Protein AF-A0A9W7ECC2-F1 (afdb_monomer_lite)

Sequence (356 aa):
MIKVLRVPETNPLSWQLSLVDTEVTNILAGNFGGRVQRENGRRTHAFLRRGSGERRLGSGEGEGKEGGDEPKRERQELVEDEVCPICQDDMTSTELEAGSLCFCTATCGSNFHTKCLRMYATHAKSEKKKVLCPMCRGEWGEIPEENKQKKSNRYTPNMPTVKCKSCKITCRGIFFRCAQCTDPAFDFCGRCFRAPSNHFHHDMRHVFVQADSQTYPTIWTAAVPPIDRSNTFSLLQSRELSDTDYQLLLSLDGDNVPPLHRHLVQALEKVELSSVESQDRCMICSNLLSIDTALRRLPCAGQCVVHESCGLSMFIEAQSEDNGSATVFWAPTSGSIRAAAPGQETTQQKIVVGVG

pLDDT: mean 70.45, std 19.97, range [25.23, 91.81]

Organism: NCBI:txid1714386

InterPro domains:
  IPR001841 Zinc finger, RING-type [PS50089] (84-137)
  IPR001841 Zinc finger, RING-type [SM00184] (84-136)
  IPR001965 Zinc finger, PHD-type [SM00249] (83-137)
  IPR013083 Zinc finger, RING/FYVE/PHD-type [G3DSA:3.30.40.10] (69-156)
  IPR019787 Zinc finger, PHD-finger [PS50016] (81-139)
  IPR039903 E3 ubiquitin-protein ligase Zswim2 [PTHR21540] (1-299)
  IPR043145 Zinc finger, ZZ-type superfamily [G3DSA:3.30.60.90] (157-211)

Radius of gyration: 34.86 Å; chains: 1; bounding box: 79×64×99 Å

Structure (mmCIF, N/CA/C/O backbone):
data_AF-A0A9W7ECC2-F1
#
_entry.id   AF-A0A9W7ECC2-F1
#
loop_
_atom_site.group_PDB
_atom_site.id
_atom_site.type_symbol
_atom_site.label_atom_id
_atom_site.label_alt_id
_atom_site.label_comp_id
_atom_site.label_asym_id
_atom_site.label_entity_id
_atom_site.label_seq_id
_atom_site.pdbx_PDB_ins_code
_atom_site.Cartn_x
_atom_site.Cartn_y
_atom_site.Cartn_z
_atom_site.occupancy
_atom_site.B_iso_or_equiv
_atom_site.auth_seq_id
_atom_site.auth_comp_id
_atom_site.auth_asym_id
_atom_site.auth_atom_id
_atom_site.pdbx_PDB_model_num
ATOM 1 N N . MET A 1 1 ? 6.221 -13.317 -31.071 1.00 71.69 1 MET A N 1
ATOM 2 C CA . MET A 1 1 ? 5.634 -13.247 -32.429 1.00 71.69 1 MET A CA 1
ATOM 3 C C . MET A 1 1 ? 5.189 -11.846 -32.827 1.00 71.69 1 MET A C 1
ATOM 5 O O . MET A 1 1 ? 5.437 -11.462 -33.960 1.00 71.69 1 MET A O 1
ATOM 9 N N . ILE A 1 2 ? 4.609 -11.068 -31.911 1.00 75.38 2 ILE A N 1
ATOM 10 C CA . ILE A 1 2 ? 4.027 -9.752 -32.216 1.00 75.38 2 ILE A CA 1
ATOM 11 C C . ILE A 1 2 ? 5.062 -8.722 -32.696 1.00 75.38 2 ILE A C 1
ATOM 13 O O . ILE A 1 2 ? 4.893 -8.152 -33.762 1.00 75.38 2 ILE A O 1
ATOM 17 N N . LYS A 1 3 ? 6.181 -8.531 -31.984 1.00 71.75 3 LYS A N 1
ATOM 18 C CA . LYS A 1 3 ? 7.195 -7.528 -32.377 1.00 71.75 3 LYS A CA 1
ATOM 19 C C . LYS A 1 3 ? 8.015 -7.927 -33.612 1.00 71.75 3 LYS A C 1
ATOM 21 O O . LYS A 1 3 ? 8.077 -7.190 -34.587 1.00 71.75 3 LYS A O 1
ATOM 26 N N . VAL A 1 4 ? 8.601 -9.127 -33.578 1.00 73.06 4 VAL A N 1
ATOM 27 C CA . VAL A 1 4 ? 9.561 -9.597 -34.597 1.00 73.06 4 VAL A CA 1
ATOM 28 C C . VAL A 1 4 ? 8.884 -10.008 -35.903 1.00 73.06 4 VAL A C 1
ATOM 30 O O . VAL A 1 4 ? 9.331 -9.633 -36.980 1.00 73.06 4 VAL A O 1
ATOM 33 N N . LEU A 1 5 ? 7.806 -10.794 -35.815 1.00 77.56 5 LEU A N 1
ATOM 34 C CA . LEU A 1 5 ? 7.106 -11.345 -36.983 1.00 77.56 5 LEU A CA 1
ATOM 35 C C . LEU A 1 5 ? 5.879 -10.505 -37.363 1.00 77.56 5 LEU A C 1
ATOM 37 O O . LEU A 1 5 ? 5.172 -10.856 -38.303 1.00 77.56 5 LEU A O 1
ATOM 41 N N . ARG A 1 6 ? 5.620 -9.408 -36.633 1.00 72.62 6 ARG A N 1
ATOM 42 C CA . ARG A 1 6 ? 4.514 -8.463 -36.867 1.00 72.62 6 ARG A CA 1
ATOM 43 C C . ARG A 1 6 ? 3.140 -9.128 -36.965 1.00 72.62 6 ARG A C 1
ATOM 45 O O . ARG A 1 6 ? 2.251 -8.627 -37.650 1.00 72.62 6 ARG A O 1
ATOM 52 N N . VAL A 1 7 ? 2.970 -10.253 -36.265 1.00 81.38 7 VAL A N 1
ATOM 53 C CA . VAL A 1 7 ? 1.687 -10.951 -36.154 1.00 81.38 7 VAL A CA 1
ATOM 54 C C . VAL A 1 7 ? 0.783 -10.136 -35.220 1.00 81.38 7 VAL A C 1
ATOM 56 O O . VAL A 1 7 ? 1.199 -9.882 -34.088 1.00 81.38 7 VAL A O 1
ATOM 59 N N . PRO A 1 8 ? -0.418 -9.718 -35.661 1.00 78.62 8 PRO A N 1
ATOM 60 C CA . PRO A 1 8 ? -1.347 -8.945 -34.857 1.00 78.62 8 PRO A CA 1
ATOM 61 C C . PRO A 1 8 ? -1.635 -9.643 -33.541 1.00 78.62 8 PRO A C 1
ATOM 63 O O . PRO A 1 8 ? -1.770 -10.867 -33.505 1.00 78.62 8 PRO A O 1
ATOM 66 N N . GLU A 1 9 ? -1.803 -8.854 -32.484 1.00 80.56 9 GLU A N 1
ATOM 67 C CA . GLU A 1 9 ? -2.245 -9.388 -31.198 1.00 80.56 9 GLU A CA 1
ATOM 68 C C . GLU A 1 9 ? -3.588 -10.092 -31.338 1.00 80.56 9 GLU A C 1
ATOM 70 O O . GLU A 1 9 ? -3.814 -11.054 -30.646 1.00 80.56 9 GLU A O 1
ATOM 75 N N . THR A 1 10 ? -4.449 -9.707 -32.281 1.00 82.06 10 THR A N 1
ATOM 76 C CA . THR A 1 10 ? -5.743 -10.366 -32.518 1.00 82.06 10 THR A CA 1
ATOM 77 C C . THR A 1 10 ? -5.648 -11.740 -33.188 1.00 82.06 10 THR A C 1
ATOM 79 O O . THR A 1 10 ? -6.659 -12.436 -33.280 1.00 82.06 10 THR A O 1
ATOM 82 N N . ASN A 1 11 ? -4.477 -12.144 -33.689 1.00 82.62 11 ASN A N 1
ATOM 83 C CA . ASN A 1 11 ? -4.316 -13.414 -34.389 1.00 82.62 11 ASN A CA 1
ATOM 84 C C . ASN A 1 11 ? -4.054 -14.557 -33.383 1.00 82.62 11 ASN A C 1
ATOM 86 O O . ASN A 1 11 ? -3.085 -14.458 -32.623 1.00 82.62 11 ASN A O 1
ATOM 90 N N . PRO A 1 12 ? -4.828 -15.665 -33.418 1.00 84.81 12 PRO A N 1
ATOM 91 C CA . PRO A 1 12 ? -4.628 -16.832 -32.555 1.00 84.81 12 PRO A CA 1
ATOM 92 C C . PRO A 1 12 ? -3.216 -17.414 -32.559 1.00 84.81 12 PRO A C 1
ATOM 94 O O . PRO A 1 12 ? -2.745 -17.907 -31.535 1.00 84.81 12 PRO A O 1
ATOM 97 N N . LEU A 1 13 ? -2.505 -17.278 -33.681 1.00 84.44 13 LEU A N 1
ATOM 98 C CA . LEU A 1 13 ? -1.120 -17.719 -33.812 1.00 84.44 13 LEU A CA 1
ATOM 99 C C . LEU A 1 13 ? -0.174 -16.987 -32.845 1.00 84.44 13 LEU A C 1
ATOM 101 O O . LEU A 1 13 ? 0.916 -17.476 -32.582 1.00 84.44 13 LEU A O 1
ATOM 105 N N . SER A 1 14 ? -0.556 -15.820 -32.312 1.00 85.06 14 SER A N 1
ATOM 106 C CA . SER A 1 14 ? 0.284 -15.028 -31.407 1.00 85.06 14 SER A CA 1
ATOM 107 C C . SER A 1 14 ? 0.382 -15.593 -29.981 1.00 85.06 14 SER A C 1
ATOM 109 O O . SER A 1 14 ? 1.396 -15.351 -29.320 1.00 85.06 14 SER A O 1
ATOM 111 N N . TRP A 1 15 ? -0.620 -16.361 -29.532 1.00 87.56 15 TRP A N 1
ATOM 112 C CA . TRP A 1 15 ? -0.699 -16.964 -28.190 1.00 87.56 15 TRP A CA 1
ATOM 113 C C . TRP A 1 15 ? -0.808 -18.496 -28.205 1.00 87.56 15 TRP A C 1
ATOM 115 O O . TRP A 1 15 ? -0.958 -19.123 -27.157 1.00 87.56 15 TRP A O 1
ATOM 125 N N . GLN A 1 16 ? -0.741 -19.117 -29.381 1.00 86.94 16 GLN A N 1
ATOM 126 C CA . GLN A 1 16 ? -0.734 -20.569 -29.522 1.00 86.94 16 GLN A CA 1
ATOM 127 C C . GLN A 1 16 ? 0.579 -21.165 -28.984 1.00 86.94 16 GLN A C 1
ATOM 129 O O . GLN A 1 16 ? 1.667 -20.665 -29.259 1.00 86.94 16 GLN A O 1
ATOM 134 N N . LEU A 1 17 ? 0.478 -22.255 -28.215 1.00 85.19 17 LEU A N 1
ATOM 135 C CA . LEU A 1 17 ? 1.621 -22.900 -27.548 1.00 85.19 17 LEU A CA 1
ATOM 136 C C . LEU A 1 17 ? 2.529 -23.689 -28.508 1.00 85.19 17 LEU A C 1
ATOM 138 O O . LEU A 1 17 ? 3.717 -23.849 -28.235 1.00 85.19 17 LEU A O 1
ATOM 142 N N . SER A 1 18 ? 1.985 -24.183 -29.622 1.00 88.94 18 SER A N 1
ATOM 143 C CA . SER A 1 18 ? 2.712 -24.974 -30.621 1.00 88.94 18 SER A CA 1
ATOM 144 C C . SER A 1 18 ? 2.222 -24.646 -32.025 1.00 88.94 18 SER A C 1
ATOM 146 O O . SER A 1 18 ? 1.020 -24.719 -32.268 1.00 88.94 18 SER A O 1
ATOM 148 N N . LEU A 1 19 ? 3.135 -24.337 -32.943 1.00 87.50 19 LEU A N 1
ATOM 149 C CA . LEU A 1 19 ? 2.816 -24.043 -34.341 1.00 87.50 19 LEU A CA 1
ATOM 150 C C . LEU A 1 19 ? 3.049 -25.278 -35.213 1.00 87.50 19 LEU A C 1
ATOM 152 O O . LEU A 1 19 ? 4.056 -25.966 -35.052 1.00 87.50 19 LEU A O 1
ATOM 156 N N . VAL A 1 20 ? 2.144 -25.528 -36.154 1.00 91.81 20 VAL A N 1
ATOM 157 C CA . VAL A 1 20 ? 2.336 -26.531 -37.211 1.00 91.81 20 VAL A CA 1
ATOM 158 C C . VAL A 1 20 ? 3.246 -25.950 -38.300 1.00 91.81 20 VAL A C 1
ATOM 160 O O . VAL A 1 20 ? 3.237 -24.743 -38.539 1.00 91.81 20 VAL A O 1
ATOM 163 N N . ASP A 1 21 ? 4.012 -26.778 -39.013 1.00 88.06 21 ASP A N 1
ATOM 164 C CA . ASP A 1 21 ? 4.954 -26.326 -40.055 1.00 88.06 21 ASP A CA 1
ATOM 165 C C . ASP A 1 21 ? 4.304 -25.438 -41.135 1.00 88.06 21 ASP A C 1
ATOM 167 O O . ASP A 1 21 ? 4.911 -24.489 -41.641 1.00 88.06 21 ASP A O 1
ATOM 171 N N . THR A 1 22 ? 3.033 -25.684 -41.458 1.00 87.19 22 THR A N 1
ATOM 172 C CA . THR A 1 22 ? 2.237 -24.840 -42.364 1.00 87.19 22 THR A CA 1
ATOM 173 C C . THR A 1 22 ? 1.964 -23.450 -41.787 1.00 87.19 22 THR A C 1
ATOM 175 O O . THR A 1 22 ? 1.939 -22.458 -42.508 1.00 87.19 22 THR A O 1
ATOM 178 N N . GLU A 1 23 ? 1.775 -23.343 -40.475 1.00 87.06 23 GLU A N 1
ATOM 179 C CA . GLU A 1 23 ? 1.578 -22.063 -39.791 1.00 87.06 23 GLU A CA 1
ATOM 180 C C . GLU A 1 23 ? 2.898 -21.301 -39.703 1.00 87.06 23 GLU A C 1
ATOM 182 O O . GLU A 1 23 ? 2.940 -20.113 -40.013 1.00 87.06 23 GLU A O 1
ATOM 187 N N . VAL A 1 24 ? 3.995 -21.994 -39.377 1.00 85.25 24 VAL A N 1
ATOM 188 C CA . VAL A 1 24 ? 5.346 -21.415 -39.352 1.00 85.25 24 VAL A CA 1
ATOM 189 C C . VAL A 1 24 ? 5.712 -20.836 -40.717 1.00 85.25 24 VAL A C 1
ATOM 191 O O . VAL A 1 24 ? 6.143 -19.686 -40.807 1.00 85.25 24 VAL A O 1
ATOM 194 N N . THR A 1 25 ? 5.499 -21.598 -41.791 1.00 84.88 25 THR A N 1
ATOM 195 C CA . THR A 1 25 ? 5.766 -21.137 -43.162 1.00 84.88 25 THR A CA 1
ATOM 196 C C . THR A 1 25 ? 4.905 -19.930 -43.536 1.00 84.88 25 THR A C 1
ATOM 198 O O . THR A 1 25 ? 5.435 -18.963 -44.084 1.00 84.88 25 THR A O 1
ATOM 201 N N . ASN A 1 26 ? 3.623 -19.912 -43.161 1.00 80.69 26 ASN A N 1
ATOM 202 C CA . ASN A 1 26 ? 2.736 -18.765 -43.387 1.00 80.69 26 ASN A CA 1
ATOM 203 C C . ASN A 1 26 ? 3.147 -17.513 -42.594 1.00 80.69 26 ASN A C 1
ATOM 205 O O . ASN A 1 26 ? 3.043 -16.394 -43.102 1.00 80.69 26 ASN A O 1
ATOM 209 N N . ILE A 1 27 ? 3.635 -17.680 -41.363 1.00 83.38 27 ILE A N 1
ATOM 210 C CA . ILE A 1 27 ? 4.138 -16.572 -40.542 1.00 83.38 27 ILE A CA 1
ATOM 211 C C . ILE A 1 27 ? 5.417 -15.993 -41.152 1.00 83.38 27 ILE A C 1
ATOM 213 O O . ILE A 1 27 ? 5.530 -14.777 -41.304 1.00 83.38 27 ILE A O 1
ATOM 217 N N . LEU A 1 28 ? 6.362 -16.847 -41.550 1.00 81.81 28 LEU A N 1
ATOM 218 C CA . LEU A 1 28 ? 7.619 -16.421 -42.174 1.00 81.81 28 LEU A CA 1
ATOM 219 C C . LEU A 1 28 ? 7.418 -15.818 -43.571 1.00 81.81 28 LEU A C 1
ATOM 221 O O . LEU A 1 28 ? 8.205 -14.969 -43.987 1.00 81.81 28 LEU A O 1
ATOM 225 N N . ALA A 1 29 ? 6.353 -16.205 -44.278 1.00 79.25 29 ALA A N 1
ATOM 226 C CA . ALA A 1 29 ? 5.956 -15.587 -45.542 1.00 79.25 29 ALA A CA 1
ATOM 227 C C . ALA A 1 29 ? 5.489 -14.125 -45.380 1.00 79.25 29 ALA A C 1
ATOM 229 O O . ALA A 1 29 ? 5.408 -13.399 -46.371 1.00 79.25 29 ALA A O 1
ATOM 230 N N . GLY A 1 30 ? 5.232 -13.672 -44.145 1.00 66.94 30 GLY A N 1
ATOM 231 C CA . GLY A 1 30 ? 4.810 -12.303 -43.842 1.00 66.94 30 GLY A CA 1
ATOM 232 C C . GLY A 1 30 ? 3.324 -12.045 -44.094 1.00 66.94 30 GLY A C 1
ATOM 233 O O . GLY A 1 30 ? 2.893 -10.894 -44.065 1.00 66.94 30 GLY A O 1
ATOM 234 N N . ASN A 1 31 ? 2.525 -13.097 -44.304 1.00 67.06 31 ASN A N 1
ATOM 235 C CA . ASN A 1 31 ? 1.111 -12.996 -44.684 1.00 67.06 31 ASN A CA 1
ATOM 236 C C . ASN A 1 31 ? 0.215 -12.369 -43.607 1.00 67.06 31 ASN A C 1
ATOM 238 O O . ASN A 1 31 ? -0.905 -11.964 -43.902 1.00 67.06 31 ASN A O 1
ATOM 242 N N . PHE A 1 32 ? 0.690 -12.301 -42.365 1.00 65.56 32 PHE A N 1
ATOM 243 C CA . PHE A 1 32 ? -0.075 -11.777 -41.238 1.00 65.56 32 PHE A CA 1
ATOM 244 C C . PHE A 1 32 ? 0.330 -10.362 -40.836 1.00 65.56 32 PHE A C 1
ATOM 246 O O . PHE A 1 32 ? -0.262 -9.843 -39.901 1.00 65.56 32 PHE A O 1
ATOM 253 N N . GLY A 1 33 ? 1.303 -9.735 -41.508 1.00 58.16 33 GLY A N 1
ATOM 254 C CA . GLY A 1 33 ? 1.736 -8.377 -41.186 1.00 58.16 33 GLY A CA 1
ATOM 255 C C . GLY A 1 33 ? 0.555 -7.407 -41.199 1.00 58.16 33 GLY A C 1
ATOM 256 O O . GLY A 1 33 ? -0.040 -7.155 -42.245 1.00 58.16 33 GLY A O 1
ATOM 257 N N . GLY A 1 34 ? 0.201 -6.874 -40.029 1.00 51.50 34 GLY A N 1
ATOM 258 C CA . GLY A 1 34 ? -0.894 -5.924 -39.862 1.00 51.50 34 GLY A CA 1
ATOM 259 C C . GLY A 1 34 ? -0.580 -4.564 -40.482 1.00 51.50 34 GLY A C 1
ATOM 260 O O . GLY A 1 34 ? -0.303 -3.608 -39.770 1.00 51.50 34 GLY A O 1
ATOM 261 N N . ARG A 1 35 ? -0.621 -4.467 -41.811 1.00 51.94 35 ARG A N 1
ATOM 262 C CA . ARG A 1 35 ? -0.820 -3.217 -42.549 1.00 51.94 35 ARG A CA 1
ATOM 263 C C . ARG A 1 35 ? -1.246 -3.577 -43.967 1.00 51.94 35 ARG A C 1
ATOM 265 O O . ARG A 1 35 ? -0.436 -4.054 -44.745 1.00 51.94 35 ARG A O 1
ATOM 272 N N . VAL A 1 36 ? -2.544 -3.398 -44.222 1.00 40.56 36 VAL A N 1
ATOM 273 C CA . VAL A 1 36 ? -3.180 -3.050 -45.502 1.00 40.56 36 VAL A CA 1
ATOM 274 C C . VAL A 1 36 ? -2.436 -3.535 -46.750 1.00 40.56 36 VAL A C 1
ATOM 276 O O . VAL A 1 36 ? -1.367 -3.022 -47.068 1.00 40.56 36 VAL A O 1
ATOM 279 N N . GLN A 1 37 ? -3.073 -4.432 -47.513 1.00 43.03 37 GLN A N 1
ATOM 280 C CA . GLN A 1 37 ? -2.835 -4.585 -48.951 1.00 43.03 37 GLN A CA 1
ATOM 281 C C . GLN A 1 37 ? -2.556 -3.214 -49.589 1.00 43.03 37 GLN A C 1
ATOM 283 O O . GLN A 1 37 ? -3.474 -2.444 -49.859 1.00 43.03 37 GLN A O 1
ATOM 288 N N . ARG A 1 38 ? -1.286 -2.892 -49.821 1.00 38.97 38 ARG A N 1
ATOM 289 C CA . ARG A 1 38 ? -0.900 -1.875 -50.787 1.00 38.97 38 ARG A CA 1
ATOM 290 C C . ARG A 1 38 ? -0.295 -2.621 -51.954 1.00 38.97 38 ARG A C 1
ATOM 292 O O . ARG A 1 38 ? 0.754 -3.252 -51.844 1.00 38.97 38 ARG A O 1
ATOM 299 N N . GLU A 1 39 ? -1.059 -2.602 -53.036 1.00 38.78 39 GLU A N 1
ATOM 300 C CA . GLU A 1 39 ? -0.623 -2.951 -54.375 1.00 38.78 39 GLU A CA 1
ATOM 301 C C . GLU A 1 39 ? 0.762 -2.352 -54.653 1.00 38.78 39 GLU A C 1
ATOM 303 O O . GLU A 1 39 ? 1.064 -1.221 -54.272 1.00 38.78 39 GLU A O 1
ATOM 308 N N . ASN A 1 40 ? 1.577 -3.136 -55.354 1.00 37.94 40 ASN A N 1
ATOM 309 C CA . ASN A 1 40 ? 2.939 -2.855 -55.800 1.00 37.94 40 ASN A CA 1
ATOM 310 C C . ASN A 1 40 ? 4.072 -2.956 -54.769 1.00 37.94 40 ASN A C 1
ATOM 312 O O . ASN A 1 40 ? 4.516 -1.990 -54.155 1.00 37.94 40 ASN A O 1
ATOM 316 N N . GLY A 1 41 ? 4.712 -4.126 -54.814 1.00 37.22 41 GLY A N 1
ATOM 317 C CA . GLY A 1 41 ? 6.167 -4.199 -54.757 1.00 37.22 41 GLY A CA 1
ATOM 318 C C . GLY A 1 41 ? 6.716 -4.580 -53.393 1.00 37.22 41 GLY A C 1
ATOM 319 O O . GLY A 1 41 ? 6.869 -3.760 -52.497 1.00 37.22 41 GLY A O 1
ATOM 320 N N . ARG A 1 42 ? 7.117 -5.846 -53.301 1.00 40.62 42 ARG A N 1
ATOM 321 C CA . ARG A 1 42 ? 7.932 -6.449 -52.246 1.00 40.62 42 ARG A CA 1
ATOM 322 C C . ARG A 1 42 ? 9.188 -5.594 -51.990 1.00 40.62 42 ARG A C 1
ATOM 324 O O . ARG A 1 42 ? 10.216 -5.775 -52.638 1.00 40.62 42 ARG A O 1
ATOM 331 N N . ARG A 1 43 ? 9.117 -4.632 -51.068 1.00 40.62 43 ARG A N 1
ATOM 332 C CA . ARG A 1 43 ? 10.277 -3.843 -50.636 1.00 40.62 43 ARG A CA 1
ATOM 333 C C . ARG A 1 43 ? 11.007 -4.607 -49.540 1.00 40.62 43 ARG A C 1
ATOM 335 O O . ARG A 1 43 ? 10.714 -4.484 -48.360 1.00 40.62 43 ARG A O 1
ATOM 342 N N . THR A 1 44 ? 11.971 -5.422 -49.956 1.00 40.97 44 THR A N 1
ATOM 343 C CA . THR A 1 44 ? 13.022 -5.939 -49.073 1.00 40.97 44 THR A CA 1
ATOM 344 C C . THR A 1 44 ? 13.705 -4.768 -48.362 1.00 40.97 44 THR A C 1
ATOM 346 O O . THR A 1 44 ? 14.072 -3.798 -49.031 1.00 40.97 44 THR A O 1
ATOM 349 N N . HIS A 1 45 ? 13.896 -4.864 -47.042 1.00 49.31 45 HIS A N 1
ATOM 350 C CA . HIS A 1 45 ? 14.626 -3.879 -46.236 1.00 49.31 45 HIS A CA 1
ATOM 351 C C . HIS A 1 45 ? 15.906 -3.410 -46.947 1.00 49.31 45 HIS A C 1
ATOM 353 O O . HIS A 1 45 ? 16.656 -4.233 -47.475 1.00 49.31 45 HIS A O 1
ATOM 359 N N . ALA A 1 46 ? 16.178 -2.101 -46.946 1.00 45.25 46 ALA A N 1
ATOM 360 C CA . ALA A 1 46 ? 17.314 -1.492 -47.652 1.00 45.25 46 ALA A CA 1
ATOM 361 C C . ALA A 1 46 ? 18.678 -2.130 -47.302 1.00 45.25 46 ALA A C 1
ATOM 363 O O . ALA A 1 46 ? 19.582 -2.165 -48.134 1.00 45.25 46 ALA A O 1
ATOM 364 N N . PHE A 1 47 ? 18.798 -2.719 -46.110 1.00 48.69 47 PHE A N 1
ATOM 365 C CA . PHE A 1 47 ? 19.961 -3.490 -45.659 1.00 48.69 47 PHE A CA 1
ATOM 366 C C . PHE A 1 47 ? 20.276 -4.724 -46.538 1.00 48.69 47 PHE A C 1
ATOM 368 O O . PHE A 1 47 ? 21.447 -5.057 -46.718 1.00 48.69 47 PHE A O 1
ATOM 375 N N . LEU A 1 48 ? 19.272 -5.359 -47.154 1.00 44.44 48 LEU A N 1
ATOM 376 C CA . LEU A 1 48 ? 19.441 -6.543 -48.012 1.00 44.44 48 LEU A CA 1
ATOM 377 C C . LEU A 1 48 ? 19.888 -6.203 -49.447 1.00 44.44 48 LEU A C 1
ATOM 379 O O . LEU A 1 48 ? 20.261 -7.101 -50.197 1.00 44.44 48 LEU A O 1
ATOM 383 N N . ARG A 1 49 ? 19.899 -4.922 -49.848 1.00 48.97 49 ARG A N 1
ATOM 384 C CA . ARG A 1 49 ? 20.312 -4.503 -51.205 1.00 48.97 49 ARG A CA 1
ATOM 385 C C . ARG A 1 49 ? 21.826 -4.507 -51.433 1.00 48.97 49 ARG A C 1
ATOM 387 O O . ARG A 1 49 ? 22.268 -4.386 -52.570 1.00 48.97 49 ARG A O 1
ATOM 394 N N . ARG A 1 50 ? 22.646 -4.657 -50.390 1.00 48.06 50 ARG A N 1
ATOM 395 C CA . ARG A 1 50 ? 24.105 -4.455 -50.487 1.00 48.06 50 ARG A CA 1
ATOM 396 C C . ARG A 1 50 ? 24.891 -5.636 -51.083 1.00 48.06 50 ARG A C 1
ATOM 398 O O . ARG A 1 50 ? 26.117 -5.594 -51.087 1.00 48.06 50 ARG A O 1
ATOM 405 N N . GLY A 1 51 ? 24.208 -6.674 -51.576 1.00 41.88 51 GLY A N 1
ATOM 406 C CA . GLY A 1 51 ? 24.824 -7.876 -52.154 1.00 41.88 51 GLY A CA 1
ATOM 407 C C . GLY A 1 51 ? 24.820 -7.970 -53.686 1.00 41.88 51 GLY A C 1
ATOM 408 O O . GLY A 1 51 ? 25.513 -8.827 -54.224 1.00 41.88 51 GLY A O 1
ATOM 409 N N . SER A 1 52 ? 24.085 -7.116 -54.408 1.00 39.91 52 SER A N 1
ATOM 410 C CA . SER A 1 52 ? 23.943 -7.217 -55.869 1.00 39.91 52 SER A CA 1
ATOM 411 C C . SER A 1 52 ? 24.364 -5.927 -56.583 1.00 39.91 52 SER A C 1
ATOM 413 O O . SER A 1 52 ? 23.567 -5.005 -56.705 1.00 39.91 52 SER A O 1
ATOM 415 N N . GLY A 1 53 ? 25.615 -5.904 -57.060 1.00 33.12 53 GLY A N 1
ATOM 416 C CA . GLY A 1 53 ? 26.073 -5.140 -58.233 1.00 33.12 53 GLY A CA 1
ATOM 417 C C . GLY A 1 53 ? 26.149 -3.610 -58.138 1.00 33.12 53 GLY A C 1
ATOM 418 O O . GLY A 1 53 ? 25.165 -2.937 -58.383 1.00 33.12 53 GLY A O 1
ATOM 419 N N . GLU A 1 54 ? 27.342 -3.069 -57.865 1.00 30.75 54 GLU A N 1
ATOM 420 C CA . GLU A 1 54 ? 28.148 -2.272 -58.820 1.00 30.75 54 GLU A CA 1
ATOM 421 C C . GLU A 1 54 ? 29.402 -1.732 -58.117 1.00 30.75 54 GLU A C 1
ATOM 423 O O . GLU A 1 54 ? 29.359 -0.855 -57.253 1.00 30.75 54 GLU A O 1
ATOM 428 N N . ARG A 1 55 ? 30.560 -2.291 -58.488 1.00 38.03 55 ARG A N 1
ATOM 429 C CA . ARG A 1 55 ? 31.873 -1.746 -58.139 1.00 38.03 55 ARG A CA 1
ATOM 430 C C . ARG A 1 55 ? 32.069 -0.457 -58.937 1.00 38.03 55 ARG A C 1
ATOM 432 O O . ARG A 1 55 ? 32.420 -0.522 -60.110 1.00 38.03 55 ARG A O 1
ATOM 439 N N . ARG A 1 56 ? 31.894 0.709 -58.309 1.00 33.12 56 ARG A N 1
ATOM 440 C CA . ARG A 1 56 ? 32.501 1.943 -58.825 1.00 33.12 56 ARG A CA 1
ATOM 441 C C . ARG A 1 56 ? 33.995 1.906 -58.519 1.00 33.12 56 ARG A C 1
ATOM 443 O O . ARG A 1 56 ? 34.417 2.134 -57.390 1.00 33.12 56 ARG A O 1
ATOM 450 N N . LEU A 1 57 ? 34.766 1.553 -59.543 1.00 37.25 57 LEU A N 1
ATOM 451 C CA . LEU A 1 57 ? 36.193 1.826 -59.647 1.00 37.25 57 LEU A CA 1
ATOM 452 C C . LEU A 1 57 ? 36.394 3.346 -59.666 1.00 37.25 57 LEU A C 1
ATOM 454 O O . LEU A 1 57 ? 35.870 4.031 -60.540 1.00 37.25 57 LEU A O 1
ATOM 458 N N . GLY A 1 58 ? 37.146 3.849 -58.695 1.00 28.98 58 GLY A N 1
ATOM 459 C CA . GLY A 1 58 ? 37.676 5.205 -58.660 1.00 28.98 58 GLY A CA 1
ATOM 460 C C . GLY A 1 58 ? 39.086 5.133 -58.097 1.00 28.98 58 GLY A C 1
ATOM 461 O O . GLY A 1 58 ? 39.271 5.047 -56.889 1.00 28.98 58 GLY A O 1
ATOM 462 N N . SER A 1 59 ? 40.055 5.060 -59.002 1.00 33.66 59 SER A N 1
ATOM 463 C CA . SER A 1 59 ? 41.493 5.114 -58.760 1.00 33.66 59 SER A CA 1
ATOM 464 C C . SER A 1 59 ? 41.927 6.494 -58.264 1.00 33.66 59 SER A C 1
ATOM 466 O O . SER A 1 59 ? 41.529 7.503 -58.843 1.00 33.66 59 SER A O 1
ATOM 468 N N . GLY A 1 60 ? 42.804 6.516 -57.263 1.00 29.12 60 GLY A N 1
ATOM 469 C CA . GLY A 1 60 ? 43.544 7.694 -56.820 1.00 29.12 60 GLY A CA 1
ATOM 470 C C . GLY A 1 60 ? 44.552 7.297 -55.745 1.00 29.12 60 GLY A C 1
ATOM 471 O O . GLY A 1 60 ? 44.193 7.178 -54.578 1.00 29.12 60 GLY A O 1
ATOM 472 N N . GLU A 1 61 ? 45.785 7.017 -56.163 1.00 28.39 61 GLU A N 1
ATOM 473 C CA . GLU A 1 61 ? 46.955 6.867 -55.293 1.00 28.39 61 GLU A CA 1
ATOM 474 C C . GLU A 1 61 ? 47.395 8.238 -54.749 1.00 28.39 61 GLU A C 1
ATOM 476 O O . GLU A 1 61 ? 47.271 9.237 -55.457 1.00 28.39 61 GLU A O 1
ATOM 481 N N . GLY A 1 62 ? 47.974 8.273 -53.541 1.00 27.09 62 GLY A N 1
ATOM 482 C CA . GLY A 1 62 ? 48.860 9.369 -53.128 1.00 27.09 62 GLY A CA 1
ATOM 483 C C . GLY A 1 62 ? 48.707 9.902 -51.700 1.00 27.09 62 GLY A C 1
ATOM 484 O O . GLY A 1 62 ? 47.911 10.796 -51.456 1.00 27.09 62 GLY A O 1
ATOM 485 N N . GLU A 1 63 ? 49.602 9.415 -50.835 1.00 27.06 63 GLU A N 1
ATOM 486 C CA . GLU A 1 63 ? 50.296 10.132 -49.748 1.00 27.06 63 GLU A CA 1
ATOM 487 C C . GLU A 1 63 ? 49.590 10.439 -48.414 1.00 27.06 63 GLU A C 1
ATOM 489 O O . GLU A 1 63 ? 48.494 10.983 -48.313 1.00 27.06 63 GLU A O 1
ATOM 494 N N . GLY A 1 64 ? 50.303 10.076 -47.343 1.00 33.12 64 GLY A N 1
ATOM 495 C CA . GLY A 1 64 ? 49.887 10.247 -45.963 1.00 33.12 64 GLY A CA 1
ATOM 496 C C . GLY A 1 64 ? 50.061 11.669 -45.439 1.00 33.12 64 GLY A C 1
ATOM 497 O O . GLY A 1 64 ? 51.029 12.359 -45.750 1.00 33.12 64 GLY A O 1
ATOM 498 N N . LYS A 1 65 ? 49.145 12.043 -44.544 1.00 27.98 65 LYS A N 1
ATOM 499 C CA . LYS A 1 65 ? 49.352 13.028 -43.483 1.00 27.98 65 LYS A CA 1
ATOM 500 C C . LYS A 1 65 ? 48.569 12.595 -42.248 1.00 27.98 65 LYS A C 1
ATOM 502 O O . LYS A 1 65 ? 47.358 12.398 -42.302 1.00 27.98 65 LYS A O 1
ATOM 507 N N . GLU A 1 66 ? 49.295 12.433 -41.150 1.00 27.39 66 GLU A N 1
ATOM 508 C CA . GLU A 1 66 ? 48.756 12.360 -39.797 1.00 27.39 66 GLU A CA 1
ATOM 509 C C . GLU A 1 66 ? 48.142 13.713 -39.403 1.00 27.39 66 GLU A C 1
ATOM 511 O O . GLU A 1 66 ? 48.689 14.765 -39.739 1.00 27.39 66 GLU A O 1
ATOM 516 N N . GLY A 1 67 ? 47.042 13.670 -38.645 1.00 28.06 67 GLY A N 1
ATOM 517 C CA . GLY A 1 67 ? 46.533 14.817 -37.887 1.00 28.06 67 GLY A CA 1
ATOM 518 C C . GLY A 1 67 ? 45.111 15.267 -38.231 1.00 28.06 67 GLY A C 1
ATOM 519 O O . GLY A 1 67 ? 44.936 16.228 -38.966 1.00 28.06 67 GLY A O 1
ATOM 520 N N . GLY A 1 68 ? 44.127 14.613 -37.603 1.00 35.38 68 GLY A N 1
ATOM 521 C CA . GLY A 1 68 ? 42.926 15.246 -37.038 1.00 35.38 68 GLY A CA 1
ATOM 522 C C . GLY A 1 68 ? 41.880 15.839 -37.987 1.00 35.38 68 GLY A C 1
ATOM 523 O O . GLY A 1 68 ? 41.918 17.029 -38.257 1.00 35.38 68 GLY A O 1
ATOM 524 N N . ASP A 1 69 ? 40.901 15.027 -38.389 1.00 35.75 69 ASP A N 1
ATOM 525 C CA . ASP A 1 69 ? 39.468 15.178 -38.055 1.00 35.75 69 ASP A CA 1
ATOM 526 C C . ASP A 1 69 ? 38.742 13.976 -38.693 1.00 35.75 69 ASP A C 1
ATOM 528 O O . ASP A 1 69 ? 38.849 13.747 -39.901 1.00 35.75 69 ASP A O 1
ATOM 532 N N . GLU A 1 70 ? 38.091 13.122 -37.899 1.00 45.53 70 GLU A N 1
ATOM 533 C CA . GLU A 1 70 ? 37.358 11.975 -38.454 1.00 45.53 70 GLU A CA 1
ATOM 534 C C . GLU A 1 70 ? 36.187 12.491 -39.305 1.00 45.53 70 GLU A C 1
ATOM 536 O O . GLU A 1 70 ? 35.438 13.352 -38.836 1.00 45.53 70 GLU A O 1
ATOM 541 N N . PRO A 1 71 ? 35.955 11.968 -40.527 1.00 46.72 71 PRO A N 1
ATOM 542 C CA . PRO A 1 71 ? 34.804 12.368 -41.322 1.00 46.72 71 PRO A CA 1
ATOM 543 C C . PRO A 1 71 ? 33.525 11.877 -40.633 1.00 46.72 71 PRO A C 1
ATOM 545 O O . PRO A 1 71 ? 33.073 10.750 -40.846 1.00 46.72 71 PRO A O 1
ATOM 548 N N . LYS A 1 72 ? 32.941 12.732 -39.786 1.00 55.59 72 LYS A N 1
ATOM 549 C CA . LYS A 1 72 ? 31.617 12.548 -39.187 1.00 55.59 72 LYS A CA 1
ATOM 550 C C . LYS A 1 72 ? 30.621 12.368 -40.323 1.00 55.59 72 LYS A C 1
ATOM 552 O O . LYS A 1 72 ? 30.309 13.312 -41.044 1.00 55.59 72 LYS A O 1
ATOM 557 N N . ARG A 1 73 ? 30.143 11.139 -40.511 1.00 67.38 73 ARG A N 1
ATOM 558 C CA . ARG A 1 73 ? 29.127 10.865 -41.526 1.00 67.38 73 ARG A CA 1
ATOM 559 C C . ARG A 1 73 ? 27.803 11.500 -41.121 1.00 67.38 73 ARG A C 1
ATOM 561 O O . ARG A 1 73 ? 27.424 11.471 -39.948 1.00 67.38 73 ARG A O 1
ATOM 568 N N . GLU A 1 74 ? 27.106 12.042 -42.112 1.00 74.19 74 GLU A N 1
ATOM 569 C CA . GLU A 1 74 ? 25.773 12.611 -41.948 1.00 74.19 74 GLU A CA 1
ATOM 570 C C . GLU A 1 74 ? 24.756 11.528 -41.554 1.00 74.19 74 GLU A C 1
ATOM 572 O O . GLU A 1 74 ? 24.878 10.353 -41.919 1.00 74.19 74 GLU A O 1
ATOM 577 N N . ARG A 1 75 ? 23.760 11.931 -40.758 1.00 83.62 75 ARG A N 1
ATOM 578 C CA . ARG A 1 75 ? 22.655 11.073 -40.317 1.00 83.62 75 ARG A CA 1
ATOM 579 C C . ARG A 1 75 ? 21.852 10.605 -41.530 1.00 83.62 75 ARG A C 1
ATOM 581 O O . ARG A 1 75 ? 21.476 11.420 -42.366 1.00 83.62 75 ARG A O 1
ATOM 588 N N . GLN A 1 76 ? 21.528 9.314 -41.584 1.00 82.69 76 GLN A N 1
ATOM 589 C CA . GLN A 1 76 ? 20.617 8.798 -42.600 1.00 82.69 76 GLN A CA 1
ATOM 590 C C . GLN A 1 76 ? 19.201 9.346 -42.364 1.00 82.69 76 GLN A C 1
ATOM 592 O O . GLN A 1 76 ? 18.713 9.332 -41.230 1.00 82.69 76 GLN A O 1
ATOM 597 N N . GLU A 1 77 ? 18.550 9.816 -43.431 1.00 76.62 77 GLU A N 1
ATOM 598 C CA . GLU A 1 77 ? 17.161 10.281 -43.387 1.00 76.62 77 GLU A CA 1
ATOM 599 C C . GLU A 1 77 ? 16.242 9.197 -42.810 1.00 76.62 77 GLU A C 1
ATOM 601 O O . GLU A 1 77 ? 16.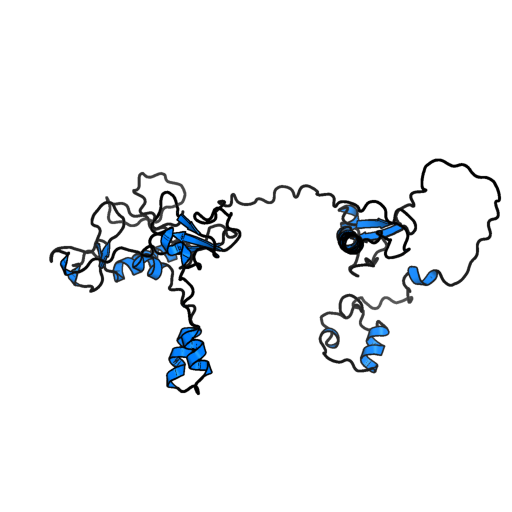315 8.029 -43.206 1.00 76.62 77 GLU A O 1
ATOM 606 N N . LEU A 1 78 ? 15.383 9.596 -41.868 1.00 79.25 78 LEU A N 1
ATOM 607 C CA . LEU A 1 78 ? 14.363 8.719 -41.304 1.00 79.25 78 LEU A CA 1
ATOM 608 C C . LEU A 1 78 ? 13.266 8.505 -42.339 1.00 79.25 78 LEU A C 1
ATOM 610 O O . LEU A 1 78 ? 12.519 9.422 -42.673 1.00 79.25 78 LEU A O 1
ATOM 614 N N . VAL A 1 79 ? 13.187 7.279 -42.842 1.00 75.62 79 VAL A N 1
ATOM 615 C CA . VAL A 1 79 ? 12.110 6.848 -43.732 1.00 75.62 79 VAL A CA 1
ATOM 616 C C . VAL A 1 79 ? 10.917 6.432 -42.873 1.00 75.62 79 VAL A C 1
ATOM 618 O O . VAL A 1 79 ? 11.094 5.786 -41.840 1.00 75.62 79 VAL A O 1
ATOM 621 N N . GLU A 1 80 ? 9.701 6.778 -43.300 1.00 61.31 80 GLU A N 1
ATOM 622 C CA . GLU A 1 80 ? 8.472 6.257 -42.694 1.00 61.31 80 GLU A CA 1
ATOM 623 C C . GLU A 1 80 ? 8.540 4.716 -42.694 1.00 61.31 80 GLU A C 1
ATOM 625 O O . GLU A 1 80 ? 8.748 4.110 -43.745 1.00 61.31 80 GLU A O 1
ATOM 630 N N . ASP A 1 81 ? 8.426 4.098 -41.512 1.00 66.56 81 ASP A N 1
ATOM 631 C CA . ASP A 1 81 ? 8.608 2.658 -41.231 1.00 66.56 81 ASP A CA 1
ATOM 632 C C . ASP A 1 81 ? 10.051 2.177 -40.949 1.00 66.56 81 ASP A C 1
ATOM 634 O O . ASP A 1 81 ? 10.314 0.968 -40.964 1.00 66.56 81 ASP A O 1
ATOM 638 N N . GLU A 1 82 ? 11.007 3.069 -40.658 1.00 77.50 82 GLU A N 1
ATOM 639 C CA . GLU A 1 82 ? 12.310 2.645 -40.125 1.00 77.50 82 GLU A CA 1
ATOM 640 C C . GLU A 1 82 ? 12.155 2.070 -38.704 1.00 77.50 82 GLU A C 1
ATOM 642 O O . GLU A 1 82 ? 11.532 2.659 -37.823 1.00 77.50 82 GLU A O 1
ATOM 647 N N . VAL A 1 83 ? 12.747 0.898 -38.474 1.00 85.44 83 VAL A N 1
ATOM 648 C CA . VAL A 1 83 ? 12.610 0.131 -37.230 1.00 85.44 83 VAL A CA 1
ATOM 649 C C . VAL A 1 83 ? 13.927 0.143 -36.480 1.00 85.44 83 VAL A C 1
ATOM 651 O O . VAL A 1 83 ? 14.978 -0.095 -37.079 1.00 85.44 83 VAL A O 1
ATOM 654 N N . CYS A 1 84 ? 13.892 0.352 -35.164 1.00 88.25 84 CYS A N 1
ATOM 655 C CA . CYS A 1 84 ? 15.107 0.279 -34.367 1.00 88.25 84 CYS A CA 1
ATOM 656 C C . CYS A 1 84 ? 15.659 -1.162 -34.361 1.00 88.25 84 CYS A C 1
ATOM 658 O O . CYS A 1 84 ? 14.977 -2.073 -33.884 1.00 88.25 84 CYS A O 1
ATOM 660 N N . PRO A 1 85 ? 16.920 -1.397 -34.776 1.00 86.06 85 PRO A N 1
ATOM 661 C CA . PRO A 1 85 ? 17.498 -2.745 -34.833 1.00 86.06 85 PRO A CA 1
ATOM 662 C C . PRO A 1 85 ? 17.620 -3.464 -33.479 1.00 86.06 85 PRO A C 1
ATOM 664 O O . PRO A 1 85 ? 17.878 -4.664 -33.448 1.00 86.06 85 PRO A O 1
ATOM 667 N N . ILE A 1 86 ? 17.479 -2.739 -32.363 1.00 87.88 86 ILE A N 1
ATOM 668 C CA . ILE A 1 86 ? 17.649 -3.275 -31.006 1.00 87.88 86 ILE A CA 1
ATOM 669 C C . ILE A 1 86 ? 16.308 -3.735 -30.418 1.00 87.88 86 ILE A C 1
ATOM 671 O O . ILE A 1 86 ? 16.205 -4.873 -29.971 1.00 87.88 86 ILE A O 1
ATOM 675 N N . CYS A 1 87 ? 15.287 -2.870 -30.391 1.00 87.25 87 CYS A N 1
ATOM 676 C CA . CYS A 1 87 ? 13.981 -3.200 -29.798 1.00 87.25 87 CYS A CA 1
ATOM 677 C C . CYS A 1 87 ? 12.932 -3.657 -30.814 1.00 87.25 87 CYS A C 1
ATOM 679 O O . CYS A 1 87 ? 11.908 -4.203 -30.410 1.00 87.25 87 CYS A O 1
ATOM 681 N N . GLN A 1 88 ? 13.200 -3.457 -32.106 1.00 84.69 88 GLN A N 1
ATOM 682 C CA . GLN A 1 88 ? 12.284 -3.734 -33.210 1.00 84.69 88 GLN A CA 1
ATOM 683 C C . GLN A 1 88 ? 10.974 -2.930 -33.177 1.00 84.69 88 GLN A C 1
ATOM 685 O O . GLN A 1 88 ? 10.010 -3.295 -33.848 1.00 84.69 88 GLN A O 1
ATOM 690 N N . ASP A 1 89 ? 10.959 -1.824 -32.431 1.00 85.81 89 ASP A N 1
ATOM 691 C CA . ASP A 1 89 ? 9.865 -0.855 -32.432 1.00 85.81 89 ASP A CA 1
ATOM 692 C C . ASP A 1 89 ? 10.110 0.211 -33.520 1.00 85.81 89 ASP A C 1
ATOM 694 O O . ASP A 1 89 ? 11.261 0.496 -33.882 1.00 85.81 89 ASP A O 1
ATOM 698 N N . ASP A 1 90 ? 9.029 0.779 -34.058 1.00 84.38 90 ASP A N 1
ATOM 699 C CA . ASP A 1 90 ? 9.092 1.807 -35.102 1.00 84.38 90 ASP A CA 1
ATOM 700 C C . ASP A 1 90 ? 9.729 3.099 -34.561 1.00 84.38 90 ASP A C 1
ATOM 702 O O . ASP A 1 90 ? 9.521 3.479 -33.407 1.00 84.38 90 ASP A O 1
ATOM 706 N N . MET A 1 91 ? 10.517 3.772 -35.398 1.00 83.56 91 MET A N 1
ATOM 707 C CA . MET A 1 91 ? 11.100 5.079 -35.103 1.00 83.56 91 MET A CA 1
ATOM 708 C C . MET A 1 91 ? 10.281 6.157 -35.806 1.00 83.56 91 MET A C 1
ATOM 710 O O . MET A 1 91 ? 10.121 6.138 -37.026 1.00 83.56 91 MET A O 1
ATOM 714 N N . THR A 1 92 ? 9.748 7.102 -35.037 1.00 83.25 92 THR A N 1
ATOM 715 C CA . THR A 1 92 ? 8.841 8.135 -35.564 1.00 83.25 92 THR A CA 1
ATOM 716 C C . THR A 1 92 ? 9.538 9.484 -35.743 1.00 83.25 92 THR A C 1
ATOM 718 O O . THR A 1 92 ? 10.512 9.803 -35.058 1.00 83.25 92 THR A O 1
ATOM 721 N N . SER A 1 93 ? 9.010 10.330 -36.631 1.00 77.81 93 SER A N 1
ATOM 722 C CA . SER A 1 93 ? 9.468 11.720 -36.779 1.00 77.81 93 SER A CA 1
ATOM 723 C C . SER A 1 93 ? 9.315 12.520 -35.479 1.00 77.81 93 SER A C 1
ATOM 725 O O . SER A 1 93 ? 10.196 13.300 -35.129 1.00 77.81 93 SER A O 1
ATOM 727 N N . THR A 1 94 ? 8.276 12.244 -34.685 1.00 80.00 94 THR A N 1
ATOM 728 C CA . THR A 1 94 ? 8.091 12.847 -33.355 1.00 80.00 94 THR A CA 1
ATOM 729 C C . THR A 1 94 ? 9.220 12.499 -32.384 1.00 80.00 94 THR A C 1
ATOM 731 O O . THR A 1 94 ? 9.651 13.335 -31.593 1.00 80.00 94 THR A O 1
ATOM 734 N N . GLU A 1 95 ? 9.745 11.273 -32.448 1.00 80.56 95 GLU A N 1
ATOM 735 C CA . GLU A 1 95 ? 10.874 10.841 -31.619 1.00 80.56 95 GLU A CA 1
ATOM 736 C C . GLU A 1 95 ? 12.198 11.483 -32.055 1.00 80.56 95 GLU A C 1
ATOM 738 O O . GLU A 1 95 ? 13.063 11.746 -31.206 1.00 80.56 95 GLU A O 1
ATOM 743 N N . LEU A 1 96 ? 12.345 11.758 -33.357 1.00 80.06 96 LEU A N 1
ATOM 744 C CA . LEU A 1 96 ? 13.466 12.507 -33.921 1.00 80.06 96 LEU A CA 1
ATOM 745 C C . LEU A 1 96 ? 13.474 13.954 -33.422 1.00 80.06 96 LEU A C 1
ATOM 747 O O . LEU A 1 96 ? 14.497 14.412 -32.913 1.00 80.06 96 LEU A O 1
ATOM 751 N N . GLU A 1 97 ? 12.335 14.641 -33.530 1.00 78.19 97 GLU A N 1
ATOM 752 C CA . GLU A 1 97 ? 12.148 16.025 -33.075 1.00 78.19 97 GLU A CA 1
ATOM 753 C C . GLU A 1 97 ? 12.347 16.159 -31.559 1.00 78.19 97 GLU A C 1
ATOM 755 O O . GLU A 1 97 ? 12.970 17.110 -31.086 1.00 78.19 97 GLU A O 1
ATOM 760 N N . ALA A 1 98 ? 11.903 15.162 -30.786 1.00 78.88 98 ALA A N 1
ATOM 761 C CA . ALA A 1 98 ? 12.108 15.099 -29.340 1.00 78.88 98 ALA A CA 1
ATOM 762 C C . ALA A 1 98 ? 13.567 14.805 -28.922 1.00 78.88 98 ALA A C 1
ATOM 764 O O . ALA A 1 98 ? 13.880 14.812 -27.730 1.00 78.88 98 ALA A O 1
ATOM 765 N N . GLY A 1 99 ? 14.471 14.509 -29.865 1.00 80.12 99 GLY A N 1
ATOM 766 C CA . GLY A 1 99 ? 15.863 14.152 -29.565 1.00 80.12 99 GLY A CA 1
ATOM 767 C C . GLY A 1 99 ? 16.018 12.793 -28.869 1.00 80.12 99 GLY A C 1
ATOM 768 O O . GLY A 1 99 ? 17.022 12.542 -28.200 1.00 80.12 99 GLY A O 1
ATOM 769 N N . SER A 1 100 ? 15.026 11.910 -29.006 1.00 85.06 100 SER A N 1
ATOM 770 C CA . SER A 1 100 ? 15.031 10.560 -28.419 1.00 85.06 100 SER A CA 1
ATOM 771 C C . SER A 1 100 ? 15.667 9.499 -29.329 1.00 85.06 100 SER A C 1
ATOM 773 O O . SER A 1 100 ? 15.852 8.350 -28.914 1.00 85.06 100 SER A O 1
ATOM 775 N N . LEU A 1 101 ? 16.059 9.900 -30.543 1.00 87.88 101 LEU A N 1
ATOM 776 C CA . LEU A 1 101 ? 16.800 9.092 -31.507 1.00 87.88 101 LEU A CA 1
ATOM 777 C C . LEU A 1 101 ? 18.258 9.551 -31.607 1.00 87.88 101 LEU A C 1
ATOM 779 O O . LEU A 1 101 ? 18.557 10.740 -31.73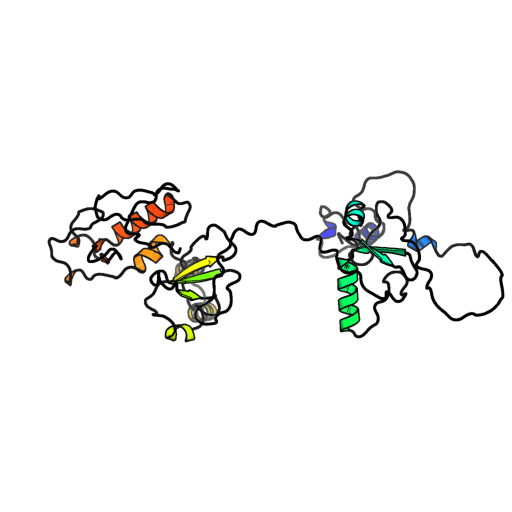7 1.00 87.88 101 LEU A O 1
ATOM 783 N N . CYS A 1 102 ? 19.161 8.583 -31.657 1.00 88.12 102 CYS A N 1
ATOM 784 C CA . CYS A 1 102 ? 20.581 8.737 -31.939 1.00 88.12 102 CYS A CA 1
ATOM 785 C C . CYS A 1 102 ? 20.943 8.030 -33.252 1.00 88.12 102 CYS A C 1
ATOM 787 O O . CYS A 1 102 ? 20.128 7.300 -33.814 1.00 88.12 102 CYS A O 1
ATOM 789 N N . PHE A 1 103 ? 22.146 8.266 -33.771 1.00 90.56 103 PHE A N 1
ATOM 790 C CA . PHE A 1 103 ? 22.611 7.637 -35.006 1.00 90.56 103 PHE A CA 1
ATOM 791 C C . PHE A 1 103 ? 24.093 7.278 -34.925 1.00 90.56 103 PHE A C 1
ATOM 793 O O . PHE A 1 103 ? 24.835 7.823 -34.106 1.00 90.56 103 PHE A O 1
ATOM 800 N N . CYS A 1 104 ? 24.522 6.345 -35.774 1.00 88.81 104 CYS A N 1
ATOM 801 C CA . CYS A 1 104 ? 25.927 5.958 -35.860 1.00 88.81 104 CYS A CA 1
ATOM 802 C C . CYS A 1 104 ? 26.735 7.012 -36.634 1.00 88.81 104 CYS A C 1
ATOM 804 O O . CYS A 1 104 ? 26.674 7.054 -37.862 1.00 88.81 104 CYS A O 1
ATOM 806 N N . THR A 1 105 ? 27.534 7.810 -35.924 1.00 84.88 105 THR A N 1
ATOM 807 C CA . THR A 1 105 ? 28.433 8.832 -36.498 1.00 84.88 105 THR A CA 1
ATOM 808 C C . THR A 1 105 ? 29.685 8.243 -37.153 1.00 84.88 105 THR A C 1
ATOM 810 O O . THR A 1 105 ? 30.269 8.873 -38.031 1.00 84.88 105 THR A O 1
ATOM 813 N N . ALA A 1 106 ? 30.080 7.031 -36.748 1.00 79.50 106 ALA A N 1
ATOM 814 C CA . ALA A 1 106 ? 31.344 6.416 -37.143 1.00 79.50 106 ALA A CA 1
ATOM 815 C C . ALA A 1 106 ? 31.339 5.825 -38.564 1.00 79.50 106 ALA A C 1
ATOM 817 O O . ALA A 1 106 ? 32.334 5.919 -39.278 1.00 79.50 106 ALA A O 1
ATOM 818 N N . THR A 1 107 ? 30.265 5.143 -39.000 1.00 80.50 107 THR A N 1
ATOM 819 C CA . THR A 1 107 ? 30.322 4.414 -40.290 1.00 80.50 107 THR A CA 1
ATOM 820 C C . THR A 1 107 ? 29.000 4.287 -41.044 1.00 80.50 107 THR A C 1
ATOM 822 O O . THR A 1 107 ? 28.997 4.476 -42.259 1.00 80.50 107 THR A O 1
ATOM 825 N N . CYS A 1 108 ? 27.879 3.935 -40.399 1.00 85.56 108 CYS A N 1
ATOM 826 C CA . CYS A 1 108 ? 26.661 3.558 -41.141 1.00 85.56 108 CYS A CA 1
ATOM 827 C C . CYS A 1 108 ? 25.512 4.565 -41.121 1.00 85.56 108 CYS A C 1
ATOM 829 O O . CYS A 1 108 ? 24.578 4.362 -41.885 1.00 85.56 108 CYS A O 1
ATOM 831 N N . GLY A 1 109 ? 25.539 5.607 -40.282 1.00 85.69 109 GLY A N 1
ATOM 832 C CA . GLY A 1 109 ? 24.496 6.643 -40.262 1.00 85.69 109 GLY A CA 1
ATOM 833 C C . GLY A 1 109 ? 23.105 6.185 -39.800 1.00 85.69 109 GLY A C 1
ATOM 834 O O . GLY A 1 109 ? 22.210 7.019 -39.718 1.00 85.69 109 GLY A O 1
ATOM 835 N N . SER A 1 110 ? 22.917 4.897 -39.483 1.00 87.19 110 SER A N 1
ATOM 836 C CA . SER A 1 110 ? 21.620 4.307 -39.112 1.00 87.19 110 SER A CA 1
ATOM 837 C C . SER A 1 110 ? 21.074 4.867 -37.801 1.00 87.19 110 SER A C 1
ATOM 839 O O . SER A 1 110 ? 21.858 5.166 -36.891 1.00 87.19 110 SER A O 1
ATOM 841 N N . ASN A 1 111 ? 19.745 4.953 -37.697 1.00 89.50 111 ASN A N 1
ATOM 842 C CA . ASN A 1 111 ? 19.044 5.504 -36.542 1.00 89.50 111 ASN A CA 1
ATOM 843 C C . ASN A 1 111 ? 18.734 4.435 -35.479 1.00 89.50 111 ASN A C 1
ATOM 845 O O . ASN A 1 111 ? 18.495 3.264 -35.777 1.00 89.50 111 ASN A O 1
ATOM 849 N N . PHE A 1 112 ? 18.752 4.850 -34.213 1.00 89.94 112 PHE A N 1
ATOM 850 C CA . PHE A 1 112 ? 18.436 4.015 -33.056 1.00 89.94 112 PHE A CA 1
ATOM 851 C C . PHE A 1 112 ? 17.764 4.854 -31.972 1.00 89.94 112 PHE A C 1
ATOM 853 O O . PHE A 1 112 ? 18.127 6.013 -31.774 1.00 89.94 112 PHE A O 1
ATOM 860 N N . HIS A 1 113 ? 16.882 4.264 -31.165 1.00 90.69 113 HIS A N 1
ATOM 861 C CA . HIS A 1 113 ? 16.448 4.918 -29.928 1.00 90.69 113 HIS A CA 1
ATOM 862 C C . HIS A 1 113 ? 17.626 5.080 -28.961 1.00 90.69 113 HIS A C 1
ATOM 864 O O . HIS A 1 113 ? 18.336 4.115 -28.656 1.00 90.69 113 HIS A O 1
ATOM 870 N N . THR A 1 114 ? 17.796 6.284 -28.411 1.00 89.38 114 THR A N 1
ATOM 871 C CA . THR A 1 114 ? 18.868 6.612 -27.452 1.00 89.38 114 THR A CA 1
ATOM 872 C C . THR A 1 114 ? 18.839 5.682 -26.234 1.00 89.38 114 THR A C 1
ATOM 874 O O . THR A 1 114 ? 19.879 5.211 -25.768 1.00 89.38 114 THR A O 1
ATOM 877 N N . LYS A 1 115 ? 17.639 5.326 -25.756 1.00 89.62 115 LYS A N 1
ATOM 878 C CA . LYS A 1 115 ? 17.441 4.376 -24.651 1.00 89.62 115 LYS A CA 1
ATOM 879 C C . LYS A 1 115 ? 17.937 2.966 -24.990 1.00 89.62 115 LYS A C 1
ATOM 881 O O . LYS A 1 115 ? 18.606 2.337 -24.168 1.00 89.62 115 LYS A O 1
ATOM 886 N N . CYS A 1 116 ? 17.632 2.478 -26.191 1.00 90.69 116 CYS A N 1
ATOM 887 C CA . CYS A 1 116 ? 18.007 1.138 -26.638 1.00 90.69 116 CYS A CA 1
ATOM 888 C C . CYS A 1 116 ? 19.524 1.004 -26.776 1.00 90.69 116 CYS A C 1
ATOM 890 O O . CYS A 1 116 ? 20.116 0.052 -26.264 1.00 90.69 116 CYS A O 1
ATOM 892 N N . LEU A 1 117 ? 20.167 2.003 -27.387 1.00 90.75 117 LEU A N 1
ATOM 893 C CA . LEU A 1 117 ? 21.620 2.044 -27.491 1.00 90.75 117 LEU A CA 1
ATOM 894 C C . LEU A 1 117 ? 22.289 2.112 -26.111 1.00 90.75 117 LEU A C 1
ATOM 896 O O . LEU A 1 117 ? 23.290 1.436 -25.881 1.00 90.75 117 LEU A O 1
ATOM 900 N N . ARG A 1 118 ? 21.726 2.873 -25.164 1.00 89.50 118 ARG A N 1
ATOM 901 C CA . ARG A 1 118 ? 22.241 2.932 -23.790 1.00 89.50 118 ARG A CA 1
ATOM 902 C C . ARG A 1 118 ? 22.210 1.566 -23.118 1.00 89.50 118 ARG A C 1
ATOM 904 O O . ARG A 1 118 ? 23.220 1.162 -22.552 1.00 89.50 118 ARG A O 1
ATOM 911 N N . MET A 1 119 ? 21.082 0.858 -23.188 1.00 89.19 119 MET A N 1
ATOM 912 C CA . MET A 1 119 ? 20.962 -0.485 -22.608 1.00 89.19 119 MET A CA 1
ATOM 913 C C . MET A 1 119 ? 21.994 -1.443 -23.212 1.00 89.19 119 MET A C 1
ATOM 915 O O . MET A 1 119 ? 22.727 -2.118 -22.485 1.00 89.19 119 MET A O 1
ATOM 919 N N . TYR A 1 120 ? 22.121 -1.432 -24.539 1.00 90.38 120 TYR A N 1
ATOM 920 C CA . TYR A 1 120 ? 23.128 -2.213 -25.248 1.00 90.38 120 TYR A CA 1
ATOM 921 C C . TYR A 1 120 ? 24.555 -1.877 -24.782 1.00 90.38 120 TYR A C 1
ATOM 923 O O . TYR A 1 120 ? 25.346 -2.764 -24.459 1.00 90.38 120 TYR A O 1
ATOM 931 N N . ALA A 1 121 ? 24.873 -0.591 -24.652 1.00 89.19 121 ALA A N 1
ATOM 932 C CA . ALA A 1 121 ? 26.184 -0.150 -24.215 1.00 89.19 121 ALA A CA 1
ATOM 933 C C . ALA A 1 121 ? 26.477 -0.474 -22.740 1.00 89.19 121 ALA A C 1
ATOM 935 O O . ALA A 1 121 ? 27.613 -0.806 -22.404 1.00 89.19 121 ALA A O 1
ATOM 936 N N . THR A 1 122 ? 25.475 -0.420 -21.853 1.00 89.44 122 THR A N 1
ATOM 937 C CA . THR A 1 122 ? 25.634 -0.853 -20.453 1.00 89.44 122 THR A CA 1
ATOM 938 C C . THR A 1 122 ? 25.964 -2.338 -20.356 1.00 89.44 122 THR A C 1
ATOM 940 O O . THR A 1 122 ? 26.848 -2.711 -19.586 1.00 89.44 122 THR A O 1
ATOM 943 N N . HIS A 1 123 ? 25.333 -3.168 -21.192 1.00 88.88 123 HIS A N 1
ATOM 944 C CA . HIS A 1 123 ? 25.628 -4.594 -21.259 1.00 88.88 123 HIS A CA 1
ATOM 945 C C . HIS A 1 123 ? 27.054 -4.845 -21.769 1.00 88.88 123 HIS A C 1
ATOM 947 O O . HIS A 1 123 ? 27.835 -5.522 -21.103 1.00 88.88 123 HIS A O 1
ATOM 953 N N . ALA A 1 124 ? 27.450 -4.213 -22.880 1.00 87.31 124 ALA A N 1
ATOM 954 C CA . ALA A 1 124 ? 28.807 -4.333 -23.421 1.00 87.31 124 ALA A CA 1
ATOM 955 C C . ALA A 1 124 ? 29.888 -3.914 -22.405 1.00 87.31 124 ALA A C 1
ATOM 957 O O . ALA A 1 124 ? 30.882 -4.620 -22.231 1.00 87.31 124 ALA A O 1
ATOM 958 N N . LYS A 1 125 ? 29.662 -2.817 -21.666 1.00 87.38 125 LYS A N 1
ATOM 959 C CA . LYS A 1 125 ? 30.561 -2.363 -20.592 1.00 87.38 125 LYS A CA 1
ATOM 960 C C . LYS A 1 125 ? 30.645 -3.362 -19.437 1.00 87.38 125 LYS A C 1
ATOM 962 O O . LYS A 1 125 ? 31.740 -3.594 -18.932 1.00 87.38 125 LYS A O 1
ATOM 967 N N . SER A 1 126 ? 29.524 -3.969 -19.038 1.00 88.94 126 SER A N 1
ATOM 968 C CA . SER A 1 126 ? 29.514 -4.996 -17.984 1.00 88.94 126 SER A CA 1
ATOM 969 C C . SER A 1 126 ? 30.329 -6.237 -18.369 1.00 88.94 126 SER A C 1
ATOM 971 O O . SER A 1 126 ? 31.024 -6.806 -17.531 1.00 88.94 126 SER A O 1
ATOM 973 N N . GLU A 1 127 ? 30.350 -6.578 -19.659 1.00 89.62 127 GLU A N 1
ATOM 974 C CA . GLU A 1 127 ? 31.170 -7.655 -20.223 1.00 89.62 127 GLU A CA 1
ATOM 975 C C . GLU A 1 127 ? 32.617 -7.231 -20.540 1.00 89.62 127 GLU A C 1
ATOM 977 O O . GLU A 1 127 ? 33.371 -8.011 -21.122 1.00 89.62 127 GLU A O 1
ATOM 982 N N . LYS A 1 128 ? 33.021 -6.001 -20.183 1.00 87.81 128 LYS A N 1
ATOM 983 C CA . LYS A 1 128 ? 34.332 -5.400 -20.502 1.00 87.81 128 LYS A CA 1
ATOM 984 C C . LYS A 1 128 ? 34.647 -5.358 -22.007 1.00 87.81 128 LYS A C 1
ATOM 986 O O . LYS A 1 128 ? 35.811 -5.365 -22.403 1.00 87.81 128 LYS A O 1
ATOM 991 N N . LYS A 1 129 ? 33.618 -5.301 -22.857 1.00 86.88 129 LYS A N 1
ATOM 992 C CA . LYS A 1 129 ? 33.742 -5.184 -24.315 1.00 86.88 129 LYS A CA 1
ATOM 993 C C . LYS A 1 129 ? 33.556 -3.733 -24.757 1.00 86.88 129 LYS A C 1
ATOM 995 O O . LYS A 1 129 ? 32.840 -2.953 -24.129 1.00 86.88 129 LYS A O 1
ATOM 1000 N N . LYS A 1 130 ? 34.187 -3.376 -25.877 1.00 86.06 130 LYS A N 1
ATOM 1001 C CA . LYS A 1 130 ? 33.967 -2.087 -26.544 1.00 86.06 130 LYS A CA 1
ATOM 1002 C C . LYS A 1 130 ? 32.534 -1.997 -27.073 1.00 86.06 130 LYS A C 1
ATOM 1004 O O . LYS A 1 130 ? 31.962 -2.995 -27.509 1.00 86.06 130 LYS A O 1
ATOM 1009 N N . VAL A 1 131 ? 31.961 -0.795 -27.057 1.00 89.06 131 VAL A N 1
ATOM 1010 C CA . VAL A 1 131 ? 30.619 -0.549 -27.601 1.00 89.06 131 VAL A CA 1
ATOM 1011 C C . VAL A 1 131 ? 30.725 -0.438 -29.120 1.00 89.06 131 VAL A C 1
ATOM 1013 O O . VAL A 1 131 ? 31.299 0.517 -29.640 1.00 89.06 131 VAL A O 1
ATOM 1016 N N . LEU A 1 132 ? 30.182 -1.429 -29.824 1.00 90.69 132 LEU A N 1
ATOM 1017 C CA . LEU A 1 132 ? 30.175 -1.487 -31.287 1.00 90.69 132 LEU A CA 1
ATOM 1018 C C . LEU A 1 132 ? 28.768 -1.244 -31.833 1.00 90.69 132 LEU A C 1
ATOM 1020 O O . LEU A 1 132 ? 27.800 -1.748 -31.270 1.00 90.69 132 LEU A O 1
ATOM 1024 N N . CYS A 1 133 ? 28.645 -0.547 -32.960 1.00 90.00 133 CYS A N 1
ATOM 1025 C CA . CYS A 1 133 ? 27.371 -0.360 -33.651 1.00 90.00 133 CYS A CA 1
ATOM 1026 C C . CYS A 1 133 ? 26.695 -1.706 -33.976 1.00 90.00 133 CYS A C 1
ATOM 1028 O O . CYS A 1 133 ? 27.312 -2.528 -34.656 1.00 90.00 133 CYS A O 1
ATOM 1030 N N . PRO A 1 134 ? 25.423 -1.931 -33.588 1.00 88.75 134 PRO A N 1
ATOM 1031 C CA . PRO A 1 134 ? 24.719 -3.177 -33.906 1.00 88.75 134 PRO A CA 1
ATOM 1032 C C . PRO A 1 134 ? 24.594 -3.460 -35.410 1.00 88.75 134 PRO A C 1
ATOM 1034 O O . PRO A 1 134 ? 24.500 -4.617 -35.808 1.00 88.75 134 PRO A O 1
ATOM 1037 N N . MET A 1 135 ? 24.626 -2.417 -36.247 1.00 87.31 135 MET A N 1
ATOM 1038 C CA . MET A 1 135 ? 24.463 -2.544 -37.699 1.00 87.31 135 MET A CA 1
ATOM 1039 C C . MET A 1 135 ? 25.783 -2.763 -38.440 1.00 87.31 135 MET A C 1
ATOM 1041 O O . MET A 1 135 ? 25.877 -3.654 -39.280 1.00 87.31 135 MET A O 1
ATOM 1045 N N . CYS A 1 136 ? 26.813 -1.961 -38.154 1.00 87.19 136 CYS A N 1
ATOM 1046 C CA . CYS A 1 136 ? 28.076 -1.998 -38.903 1.00 87.19 136 CYS A CA 1
ATOM 1047 C C . CYS A 1 136 ? 29.278 -2.503 -38.106 1.00 87.19 136 CYS A C 1
ATOM 1049 O O . CYS A 1 136 ? 30.352 -2.655 -38.678 1.00 87.19 136 CYS A O 1
ATOM 1051 N N . ARG A 1 137 ? 29.112 -2.751 -36.802 1.00 88.44 137 ARG A N 1
ATOM 1052 C CA . ARG A 1 137 ? 30.170 -3.145 -35.858 1.00 88.44 137 ARG A CA 1
ATOM 1053 C C . ARG A 1 137 ? 31.340 -2.158 -35.730 1.00 88.44 137 ARG A C 1
ATOM 1055 O O . ARG A 1 137 ? 32.338 -2.505 -35.110 1.00 88.44 137 ARG A O 1
ATOM 1062 N N . GLY A 1 138 ? 31.213 -0.938 -36.256 1.00 86.19 138 GLY A N 1
ATOM 1063 C CA . GLY A 1 138 ? 32.165 0.149 -36.004 1.00 86.19 138 GLY A CA 1
ATOM 1064 C C . GLY A 1 138 ? 32.153 0.584 -34.535 1.00 86.19 138 GLY A C 1
ATOM 1065 O O . GLY A 1 138 ? 31.132 0.436 -33.858 1.00 86.19 138 GLY A O 1
ATOM 1066 N N . GLU A 1 139 ? 33.276 1.101 -34.037 1.00 86.31 139 GLU A N 1
ATOM 1067 C CA . GLU A 1 139 ? 33.391 1.613 -32.665 1.00 86.31 139 GLU A CA 1
ATOM 1068 C C . GLU A 1 139 ? 32.467 2.827 -32.487 1.00 86.31 139 GLU A C 1
ATOM 1070 O O . GLU A 1 139 ? 32.481 3.752 -33.294 1.00 86.31 139 GLU A O 1
ATOM 1075 N N . TRP A 1 140 ? 31.592 2.785 -31.476 1.00 83.56 140 TRP A N 1
ATOM 1076 C CA . TRP A 1 140 ? 30.547 3.803 -31.311 1.00 83.56 140 TRP A CA 1
ATOM 1077 C C . TRP A 1 140 ? 31.078 5.113 -30.712 1.00 83.56 140 TRP A C 1
ATOM 1079 O O . TRP A 1 140 ? 30.521 6.177 -30.962 1.00 83.56 140 TRP A O 1
ATOM 1089 N N . GLY A 1 141 ? 32.141 5.041 -29.909 1.00 81.00 141 GLY A N 1
ATOM 1090 C CA . GLY A 1 141 ? 32.637 6.180 -29.140 1.00 81.00 141 GLY A CA 1
ATOM 1091 C C . GLY A 1 141 ? 31.719 6.529 -27.963 1.00 81.00 141 GLY A C 1
ATOM 1092 O O . GLY A 1 141 ? 31.279 5.647 -27.217 1.00 81.00 141 GLY A O 1
ATOM 1093 N N . GLU A 1 142 ? 31.446 7.819 -27.772 1.00 79.06 142 GLU A N 1
ATOM 1094 C CA . GLU A 1 142 ? 30.618 8.320 -26.673 1.00 79.06 142 GLU A CA 1
ATOM 1095 C C . GLU A 1 142 ? 29.125 8.053 -26.911 1.00 79.06 142 GLU A C 1
ATOM 1097 O O . GLU A 1 142 ? 28.570 8.305 -27.981 1.00 79.06 142 GLU A O 1
ATOM 1102 N N . ILE A 1 143 ? 28.454 7.515 -25.891 1.00 80.50 143 ILE A N 1
ATOM 1103 C CA . ILE A 1 143 ? 27.023 7.202 -25.958 1.00 80.50 143 ILE A CA 1
ATOM 1104 C C . ILE A 1 143 ? 26.252 8.492 -25.661 1.00 80.50 143 ILE A C 1
ATOM 1106 O O . ILE A 1 143 ? 26.489 9.075 -24.601 1.00 80.50 143 ILE A O 1
ATOM 1110 N N . PRO A 1 144 ? 25.306 8.914 -26.518 1.00 74.25 144 PRO A N 1
ATOM 1111 C CA . PRO A 1 144 ? 24.514 10.110 -26.271 1.00 74.25 144 PRO A CA 1
ATOM 1112 C C . PRO A 1 144 ? 23.768 10.032 -24.937 1.00 74.25 144 PRO A C 1
ATOM 1114 O O . PRO A 1 144 ? 23.061 9.057 -24.644 1.00 74.25 144 PRO A O 1
ATOM 1117 N N . GLU A 1 145 ? 23.909 11.072 -24.119 1.00 68.94 145 GLU A N 1
ATOM 1118 C CA . GLU A 1 145 ? 23.039 11.250 -22.966 1.00 68.94 145 GLU A CA 1
ATOM 1119 C C . GLU A 1 145 ? 21.644 11.661 -23.447 1.00 68.94 145 GLU A C 1
ATOM 1121 O O . GLU A 1 145 ? 21.485 12.353 -24.451 1.00 68.94 145 GLU A O 1
ATOM 1126 N N . GLU A 1 146 ? 20.600 11.207 -22.749 1.00 62.66 146 GLU A N 1
ATOM 1127 C CA . GLU A 1 146 ? 19.260 11.722 -23.034 1.00 62.66 146 GLU A CA 1
ATOM 1128 C C . GLU A 1 146 ? 19.282 13.210 -22.714 1.00 62.66 146 GLU A C 1
ATOM 1130 O O . GLU A 1 146 ? 19.696 13.595 -21.615 1.00 62.66 146 GLU A O 1
ATOM 1135 N N . ASN A 1 147 ? 18.782 14.028 -23.641 1.00 56.50 147 ASN A N 1
ATOM 1136 C CA . ASN A 1 147 ? 18.369 15.374 -23.304 1.00 56.50 147 ASN A CA 1
ATOM 1137 C C . ASN A 1 147 ? 17.323 15.231 -22.197 1.00 56.50 147 ASN A C 1
ATOM 1139 O O . ASN A 1 147 ? 16.153 14.943 -22.446 1.00 56.50 147 ASN A O 1
ATOM 1143 N N . LYS A 1 148 ? 17.753 15.410 -20.945 1.00 52.59 148 LYS A N 1
ATOM 1144 C CA . LYS A 1 148 ? 16.868 15.693 -19.824 1.00 52.59 148 LYS A CA 1
ATOM 1145 C C . LYS A 1 148 ? 16.307 17.081 -20.103 1.00 52.59 148 LYS A C 1
ATOM 1147 O O . LYS A 1 148 ? 16.675 18.042 -19.432 1.00 52.59 148 LYS A O 1
ATOM 1152 N N . GLN A 1 149 ? 15.435 17.204 -21.108 1.00 50.34 149 GLN A N 1
ATOM 1153 C CA . GLN A 1 149 ? 14.440 18.257 -21.110 1.00 50.34 149 GLN A CA 1
ATOM 1154 C C . GLN A 1 149 ? 13.829 18.158 -19.728 1.00 50.34 149 GLN A C 1
ATOM 1156 O O . GLN A 1 149 ? 13.231 17.138 -19.370 1.00 50.34 149 GLN A O 1
ATOM 1161 N N . LYS A 1 150 ? 14.185 19.147 -18.900 1.00 43.84 150 LYS A N 1
ATOM 1162 C CA . LYS A 1 150 ? 13.729 19.296 -17.530 1.00 43.84 150 LYS A CA 1
ATOM 1163 C C . LYS A 1 150 ? 12.243 19.036 -17.628 1.00 43.84 150 LYS A C 1
ATOM 1165 O O . LYS A 1 150 ? 11.562 19.840 -18.256 1.00 43.84 150 LYS A O 1
ATOM 1170 N N . LYS A 1 151 ? 11.779 17.878 -17.140 1.00 43.38 151 LYS A N 1
ATOM 1171 C CA . LYS A 1 151 ? 10.352 17.575 -17.093 1.00 43.38 151 LYS A CA 1
ATOM 1172 C C . LYS A 1 151 ? 9.768 18.750 -16.341 1.00 43.38 151 LYS A C 1
ATOM 1174 O O . LYS A 1 151 ? 10.008 18.879 -15.141 1.00 43.38 151 LYS A O 1
ATOM 1179 N N . SER A 1 152 ? 9.165 19.664 -17.090 1.00 41.28 152 SER A N 1
ATOM 1180 C CA . SER A 1 152 ? 8.607 20.896 -16.583 1.00 41.28 152 SER A CA 1
ATOM 1181 C C . SER A 1 152 ? 7.664 20.464 -15.491 1.00 41.28 152 SER A C 1
ATOM 1183 O O . SER A 1 152 ? 6.731 19.717 -15.778 1.00 41.28 152 SER A O 1
ATOM 1185 N N . ASN A 1 153 ? 8.008 20.834 -14.260 1.00 46.34 153 ASN A N 1
ATOM 1186 C CA . ASN A 1 153 ? 7.118 20.879 -13.121 1.00 46.34 153 ASN A CA 1
ATOM 1187 C C . ASN A 1 153 ? 6.004 19.822 -13.211 1.00 46.34 153 ASN A C 1
ATOM 1189 O O . ASN A 1 153 ? 4.843 20.157 -13.446 1.00 46.34 153 ASN A O 1
ATOM 1193 N N . ARG A 1 154 ? 6.340 18.525 -13.065 1.00 44.47 154 ARG A N 1
ATOM 1194 C CA . ARG A 1 154 ? 5.306 17.634 -12.533 1.00 44.47 154 ARG A CA 1
ATOM 1195 C C . ARG A 1 154 ? 4.971 18.286 -11.213 1.00 44.47 154 ARG A C 1
ATOM 1197 O O . ARG A 1 154 ? 5.843 18.349 -10.352 1.00 44.47 154 ARG A O 1
ATOM 1204 N N . TYR A 1 155 ? 3.767 18.830 -11.120 1.00 44.38 155 TYR A N 1
ATOM 1205 C CA . TYR A 1 155 ? 3.136 19.138 -9.860 1.00 44.38 155 TYR A CA 1
ATOM 1206 C C . TYR A 1 155 ? 3.205 17.841 -9.052 1.00 44.38 155 TYR A C 1
ATOM 1208 O O . TYR A 1 155 ? 2.381 16.947 -9.210 1.00 44.38 155 TYR A O 1
ATOM 1216 N N . THR A 1 156 ? 4.293 17.651 -8.309 1.00 49.31 156 THR A N 1
ATOM 1217 C CA . THR A 1 156 ? 4.306 16.717 -7.207 1.00 49.31 156 THR A CA 1
ATOM 1218 C C . THR A 1 156 ? 3.482 17.462 -6.179 1.00 49.31 156 THR A C 1
ATOM 1220 O O . THR A 1 156 ? 3.976 18.485 -5.686 1.00 49.31 156 THR A O 1
ATOM 1223 N N . PRO A 1 157 ? 2.227 17.054 -5.906 1.00 55.16 157 PRO A N 1
ATOM 1224 C CA . PRO A 1 157 ? 1.546 17.567 -4.728 1.00 55.16 157 PRO A CA 1
ATOM 1225 C C . PRO A 1 157 ? 2.535 17.467 -3.567 1.00 55.16 157 PRO A C 1
ATOM 1227 O O . PRO A 1 157 ? 3.353 16.543 -3.543 1.00 55.16 157 PRO A O 1
ATOM 1230 N N . ASN A 1 158 ? 2.550 18.477 -2.699 1.00 59.38 158 ASN A N 1
ATOM 1231 C CA . ASN A 1 158 ? 3.499 18.598 -1.598 1.00 59.38 158 ASN A CA 1
ATOM 1232 C C . ASN A 1 158 ? 3.325 17.393 -0.656 1.00 59.38 158 ASN A C 1
ATOM 1234 O O . ASN A 1 158 ? 2.552 17.435 0.296 1.00 59.38 158 ASN A O 1
ATOM 1238 N N . MET A 1 159 ? 3.956 16.275 -1.011 1.00 63.38 159 MET A N 1
ATOM 1239 C CA . MET A 1 159 ? 3.724 14.979 -0.403 1.00 63.38 159 MET A CA 1
ATOM 1240 C C . MET A 1 159 ? 4.490 14.970 0.916 1.00 63.38 159 MET A C 1
ATOM 1242 O O . MET A 1 159 ? 5.713 15.171 0.900 1.00 63.38 159 MET A O 1
ATOM 1246 N N . PRO A 1 160 ? 3.827 14.753 2.061 1.00 66.44 160 PRO A N 1
ATOM 1247 C CA . PRO A 1 160 ? 4.523 14.727 3.334 1.00 66.44 160 PRO A CA 1
ATOM 1248 C C . PRO A 1 160 ? 5.586 13.622 3.313 1.00 66.44 160 PRO A C 1
ATOM 1250 O O . PRO A 1 160 ? 5.309 12.451 3.054 1.00 66.44 160 PRO A O 1
ATOM 1253 N N . THR A 1 161 ? 6.843 13.998 3.557 1.00 81.38 161 THR A N 1
ATOM 1254 C CA . THR A 1 161 ? 7.950 13.037 3.608 1.00 81.38 161 THR A CA 1
ATOM 1255 C C . THR A 1 161 ? 7.898 12.284 4.933 1.00 81.38 161 THR A C 1
ATOM 1257 O O . THR A 1 161 ? 8.407 12.759 5.948 1.00 81.38 161 THR A O 1
ATOM 1260 N N . VAL A 1 162 ? 7.303 11.092 4.921 1.00 84.81 162 VAL A N 1
ATOM 1261 C CA . VAL A 1 162 ? 7.191 10.239 6.110 1.00 84.81 162 VAL A CA 1
ATOM 1262 C C . VAL A 1 162 ? 8.501 9.489 6.365 1.00 84.81 162 VAL A C 1
ATOM 1264 O O . VAL A 1 162 ? 9.031 8.808 5.482 1.00 84.81 162 VAL A O 1
ATOM 1267 N N . LYS A 1 163 ? 9.038 9.592 7.587 1.00 88.94 163 LYS A N 1
ATOM 1268 C CA . LYS A 1 163 ? 10.267 8.902 8.012 1.00 88.94 163 LYS A CA 1
ATOM 1269 C C . LYS A 1 163 ? 9.966 7.914 9.128 1.00 88.94 163 LYS A C 1
ATOM 1271 O O . LYS A 1 163 ? 9.398 8.288 10.150 1.00 88.94 163 LYS A O 1
ATOM 1276 N N . CYS A 1 164 ? 10.443 6.682 8.978 1.00 88.94 164 CYS A N 1
ATOM 1277 C CA . CYS A 1 164 ? 10.338 5.677 10.029 1.00 88.94 164 CYS A CA 1
ATOM 1278 C C . CYS A 1 164 ? 11.111 6.120 11.284 1.00 88.94 164 CYS A C 1
ATOM 1280 O O . CYS A 1 164 ? 12.301 6.427 11.213 1.00 88.94 164 CYS A O 1
ATOM 1282 N N . LYS A 1 165 ? 10.479 6.119 12.459 1.00 87.69 165 LYS A N 1
ATOM 1283 C CA . LYS A 1 165 ? 11.115 6.525 13.721 1.00 87.69 165 LYS A CA 1
ATOM 1284 C C . LYS A 1 165 ? 12.165 5.531 14.212 1.00 87.69 165 LYS A C 1
ATOM 1286 O O . LYS A 1 165 ? 13.120 5.983 14.842 1.00 87.69 165 LYS A O 1
ATOM 1291 N N . SER A 1 166 ? 12.029 4.243 13.886 1.00 84.81 166 SER A N 1
ATOM 1292 C CA . SER A 1 166 ? 12.995 3.198 14.256 1.00 84.81 166 SER A CA 1
ATOM 1293 C C . SER A 1 166 ? 14.232 3.206 13.348 1.00 84.81 166 SER A C 1
ATOM 1295 O O . SER A 1 166 ? 15.332 3.432 13.838 1.00 84.81 166 SER A O 1
ATOM 1297 N N . CYS A 1 167 ? 14.077 3.056 12.025 1.00 86.25 167 CYS A N 1
ATOM 1298 C CA . CYS A 1 167 ? 15.222 2.949 11.106 1.00 86.25 167 CYS A CA 1
ATOM 1299 C C . CYS A 1 167 ? 15.635 4.260 10.414 1.00 86.25 167 CYS A C 1
ATOM 1301 O O . CYS A 1 167 ? 16.618 4.274 9.680 1.00 86.25 167 CYS A O 1
ATOM 1303 N N . LYS A 1 168 ? 14.889 5.359 10.607 1.00 87.12 168 LYS A N 1
ATOM 1304 C CA . LYS A 1 168 ? 15.117 6.694 10.005 1.00 87.12 168 LYS A CA 1
ATOM 1305 C C . LYS A 1 168 ? 15.072 6.756 8.472 1.00 87.12 168 LYS A C 1
ATOM 1307 O O . LYS A 1 168 ? 15.305 7.819 7.899 1.00 87.12 168 LYS A O 1
ATOM 1312 N N . ILE A 1 169 ? 14.713 5.659 7.807 1.00 86.75 169 ILE A N 1
ATOM 1313 C CA . ILE A 1 169 ? 14.537 5.596 6.354 1.00 86.75 169 ILE A CA 1
ATOM 1314 C C . ILE A 1 169 ? 13.221 6.282 5.967 1.00 86.75 169 ILE A C 1
ATOM 1316 O O . ILE A 1 169 ? 12.201 6.129 6.645 1.00 86.75 169 ILE A O 1
ATOM 1320 N N . THR A 1 170 ? 13.240 7.025 4.859 1.00 88.62 170 THR A N 1
ATOM 1321 C CA . THR A 1 170 ? 12.035 7.586 4.238 1.00 88.62 170 THR A CA 1
ATOM 1322 C C . THR A 1 170 ? 11.155 6.466 3.689 1.00 88.62 170 THR A C 1
ATOM 1324 O O . THR A 1 170 ? 11.597 5.681 2.845 1.00 88.62 170 THR A O 1
ATOM 1327 N N . CYS A 1 171 ? 9.907 6.401 4.143 1.00 85.88 171 CYS A N 1
ATOM 1328 C CA . CYS A 1 171 ? 8.935 5.435 3.653 1.00 85.88 171 CYS A CA 1
ATOM 1329 C C . CYS A 1 171 ? 8.538 5.799 2.213 1.00 85.88 171 CYS A C 1
ATOM 1331 O O . CYS A 1 171 ? 8.109 6.918 1.949 1.00 85.88 171 CYS A O 1
ATOM 1333 N N . ARG A 1 172 ? 8.729 4.862 1.277 1.00 81.06 172 ARG A N 1
ATOM 1334 C CA . ARG A 1 172 ? 8.325 4.981 -0.132 1.00 81.06 172 ARG A CA 1
ATOM 1335 C C . ARG A 1 172 ? 7.296 3.886 -0.419 1.00 81.06 172 ARG A C 1
ATOM 1337 O O . ARG A 1 172 ? 7.680 2.792 -0.821 1.00 81.06 172 ARG A O 1
ATOM 1344 N N . GLY A 1 173 ? 6.025 4.157 -0.135 1.00 86.00 173 GLY A N 1
ATOM 1345 C CA . GLY A 1 173 ? 4.914 3.203 -0.191 1.00 86.00 173 GLY A CA 1
ATOM 1346 C C . GLY A 1 173 ? 4.140 3.158 1.128 1.00 86.00 173 GLY A C 1
ATOM 1347 O O . GLY A 1 173 ? 4.037 4.167 1.827 1.00 86.00 173 GLY A O 1
ATOM 1348 N N . ILE A 1 174 ? 3.656 1.969 1.499 1.00 87.12 174 ILE A N 1
ATOM 1349 C CA . ILE A 1 174 ? 2.882 1.767 2.730 1.00 87.12 174 ILE A CA 1
ATOM 1350 C C . ILE A 1 174 ? 3.730 2.073 3.969 1.00 87.12 174 ILE A C 1
ATOM 1352 O O . ILE A 1 174 ? 4.825 1.527 4.163 1.00 87.12 174 ILE A O 1
ATOM 1356 N N . PHE A 1 175 ? 3.191 2.928 4.828 1.00 88.38 175 PHE A N 1
ATOM 1357 C CA . PHE A 1 175 ? 3.732 3.256 6.136 1.00 88.38 175 PHE A CA 1
ATOM 1358 C C . PHE A 1 175 ? 2.656 3.093 7.209 1.00 88.38 175 PHE A C 1
ATOM 1360 O O . PHE A 1 175 ? 1.465 3.051 6.912 1.00 88.38 175 PHE A O 1
ATOM 1367 N N . PHE A 1 176 ? 3.100 2.983 8.457 1.00 87.62 176 PHE A N 1
ATOM 1368 C CA . PHE A 1 176 ? 2.257 2.678 9.606 1.00 87.62 176 PHE A CA 1
ATOM 1369 C C . PHE A 1 176 ? 2.374 3.804 10.626 1.00 87.62 176 PHE A C 1
ATOM 1371 O O . PHE A 1 176 ? 3.488 4.085 11.063 1.00 87.62 176 PHE A O 1
ATOM 1378 N N . ARG A 1 177 ? 1.265 4.429 11.022 1.00 86.81 177 ARG A N 1
ATOM 1379 C CA . ARG A 1 177 ? 1.230 5.489 12.038 1.00 86.81 177 ARG A CA 1
ATOM 1380 C C . ARG A 1 177 ? 0.527 5.009 13.301 1.00 86.81 177 ARG A C 1
ATOM 1382 O O . ARG A 1 177 ? -0.494 4.334 13.226 1.00 86.81 177 ARG A O 1
ATOM 1389 N N . CYS A 1 178 ? 1.060 5.369 14.462 1.00 84.94 178 CYS A N 1
ATOM 1390 C CA . CYS A 1 178 ? 0.374 5.186 15.738 1.00 84.94 178 CYS A CA 1
ATOM 1391 C C . CYS A 1 178 ? -0.838 6.129 15.840 1.00 84.94 178 CYS A C 1
ATOM 1393 O O . CYS A 1 178 ? -0.686 7.337 15.673 1.00 84.94 178 CYS A O 1
ATOM 1395 N N . ALA A 1 179 ? -2.021 5.595 16.154 1.00 79.94 179 ALA A N 1
ATOM 1396 C CA . ALA A 1 179 ? -3.248 6.387 16.300 1.00 79.94 179 ALA A CA 1
ATOM 1397 C C . ALA A 1 179 ? -3.322 7.175 17.624 1.00 79.94 179 ALA A C 1
ATOM 1399 O O . ALA A 1 179 ? -4.150 8.071 17.757 1.00 79.94 179 ALA A O 1
ATOM 1400 N N . GLN A 1 180 ? -2.474 6.844 18.603 1.00 77.69 180 GLN A N 1
ATOM 1401 C CA . GLN A 1 180 ? -2.500 7.430 19.950 1.00 77.69 180 GLN A CA 1
ATOM 1402 C C . GLN A 1 180 ? -1.379 8.457 20.189 1.00 77.69 180 GLN A C 1
ATOM 1404 O O . GLN A 1 180 ? -1.539 9.367 20.998 1.00 77.69 180 GLN A O 1
ATOM 1409 N N . CYS A 1 181 ? -0.249 8.358 19.481 1.00 78.62 181 CYS A N 1
ATOM 1410 C CA . CYS A 1 181 ? 0.858 9.310 19.602 1.00 78.62 181 CYS A CA 1
ATOM 1411 C C . CYS A 1 181 ? 0.741 10.413 18.552 1.00 78.62 181 CYS A C 1
ATOM 1413 O O . CYS A 1 181 ? 1.129 10.224 17.398 1.00 78.62 181 CYS A O 1
ATOM 1415 N N . THR A 1 182 ? 0.220 11.566 18.968 1.00 67.38 182 THR A N 1
ATOM 1416 C CA . THR A 1 182 ? -0.065 12.704 18.085 1.00 67.38 182 THR A CA 1
ATOM 1417 C C . THR A 1 182 ? 1.080 13.713 18.002 1.00 67.38 182 THR A C 1
ATOM 1419 O O . THR A 1 182 ? 1.279 14.286 16.932 1.00 67.38 182 THR A O 1
ATOM 1422 N N . ASP A 1 183 ? 1.889 13.882 19.056 1.00 66.81 183 ASP A N 1
ATOM 1423 C CA . ASP A 1 183 ? 3.051 14.778 19.024 1.00 66.81 183 ASP A CA 1
ATOM 1424 C C . ASP A 1 183 ? 4.240 14.272 19.880 1.00 66.81 183 ASP A C 1
ATOM 1426 O O . ASP A 1 183 ? 4.143 14.244 21.109 1.00 66.81 183 ASP A O 1
ATOM 1430 N N . PRO A 1 184 ? 5.368 13.851 19.267 1.00 71.25 184 PRO A N 1
ATOM 1431 C CA . PRO A 1 184 ? 5.585 13.722 17.827 1.00 71.25 184 PRO A CA 1
ATOM 1432 C C . PRO A 1 184 ? 4.905 12.469 17.254 1.00 71.25 184 PRO A C 1
ATOM 1434 O O . PRO A 1 184 ? 5.010 11.383 17.829 1.00 71.25 184 PRO A O 1
ATOM 1437 N N . ALA A 1 185 ? 4.310 12.593 16.061 1.00 77.50 185 ALA A N 1
ATOM 1438 C CA . ALA A 1 185 ? 3.742 11.462 15.327 1.00 77.50 185 ALA A CA 1
ATOM 1439 C C . ALA A 1 185 ? 4.751 10.309 15.184 1.00 77.50 185 ALA A C 1
ATOM 1441 O O . ALA A 1 185 ? 5.931 10.510 14.846 1.00 77.50 185 ALA A O 1
ATOM 1442 N N . PHE A 1 186 ? 4.284 9.093 15.465 1.00 85.31 186 PHE A N 1
ATOM 1443 C CA . PHE A 1 186 ? 5.131 7.909 15.500 1.00 85.31 186 PHE A CA 1
ATOM 1444 C C . PHE A 1 186 ? 4.864 6.989 14.306 1.00 85.31 186 PHE A C 1
ATOM 1446 O O . PHE A 1 186 ? 3.868 6.266 14.275 1.00 85.31 186 PHE A O 1
ATOM 1453 N N . ASP A 1 187 ? 5.788 7.027 13.341 1.00 87.38 187 ASP A N 1
ATOM 1454 C CA . ASP A 1 187 ? 5.679 6.341 12.052 1.00 87.38 187 ASP A CA 1
ATOM 1455 C C . ASP A 1 187 ? 6.669 5.178 11.915 1.00 87.38 187 ASP A C 1
ATOM 1457 O O . ASP A 1 187 ? 7.843 5.285 12.284 1.00 87.38 187 ASP A O 1
ATOM 1461 N N . PHE A 1 188 ? 6.233 4.084 11.297 1.00 88.06 188 PHE A N 1
ATOM 1462 C CA . PHE A 1 188 ? 7.046 2.927 10.938 1.00 88.06 188 PHE A CA 1
ATOM 1463 C C . PHE A 1 188 ? 6.987 2.626 9.437 1.00 88.06 188 PHE A C 1
ATOM 1465 O O . PHE A 1 188 ? 5.970 2.813 8.772 1.00 88.06 188 PHE A O 1
ATOM 1472 N N . CYS A 1 189 ? 8.090 2.103 8.897 1.00 88.75 189 CYS A N 1
ATOM 1473 C CA . CYS A 1 189 ? 8.067 1.399 7.614 1.00 88.75 189 CYS A CA 1
ATOM 1474 C C . CYS A 1 189 ? 7.586 -0.044 7.819 1.00 88.75 189 CYS A C 1
ATOM 1476 O O . CYS A 1 189 ? 7.670 -0.559 8.928 1.00 88.75 189 CYS A O 1
ATOM 1478 N N . GLY A 1 190 ? 7.169 -0.737 6.756 1.00 86.25 190 GLY A N 1
ATOM 1479 C CA . GLY A 1 190 ? 6.663 -2.113 6.877 1.00 86.25 190 GLY A CA 1
ATOM 1480 C C . GLY A 1 190 ? 7.666 -3.195 7.302 1.00 86.25 190 GLY A C 1
ATOM 1481 O O . GLY A 1 190 ? 7.236 -4.319 7.542 1.00 86.25 190 GLY A O 1
ATOM 1482 N N . ARG A 1 191 ? 8.975 -2.897 7.369 1.00 86.62 191 ARG A N 1
ATOM 1483 C CA . ARG A 1 191 ? 10.011 -3.827 7.888 1.00 86.62 191 ARG A CA 1
ATOM 1484 C C . ARG A 1 191 ? 10.211 -3.706 9.395 1.00 86.62 191 ARG A C 1
ATOM 1486 O O . ARG A 1 191 ? 10.243 -4.709 10.096 1.00 86.62 191 ARG A O 1
ATOM 1493 N N . CYS A 1 192 ? 10.265 -2.464 9.877 1.00 86.25 192 CYS A N 1
ATOM 1494 C CA . CYS A 1 192 ? 9.774 -2.101 11.210 1.00 86.25 192 CYS A CA 1
ATOM 1495 C C . CYS A 1 192 ? 8.276 -2.507 11.261 1.00 86.25 192 CYS A C 1
ATOM 1497 O O . CYS A 1 192 ? 7.821 -3.140 10.342 1.00 86.25 192 CYS A O 1
ATOM 1499 N N . PHE A 1 193 ? 7.426 -2.219 12.227 1.00 85.81 193 PHE A N 1
ATOM 1500 C CA . PHE A 1 193 ? 6.055 -2.776 12.284 1.00 85.81 193 PHE A CA 1
ATOM 1501 C C . PHE A 1 193 ? 5.949 -4.328 12.330 1.00 85.81 193 PHE A C 1
ATOM 1503 O O . PHE A 1 193 ? 5.514 -4.843 13.347 1.00 85.81 193 PHE A O 1
ATOM 1510 N N . ARG A 1 194 ? 6.364 -5.092 11.304 1.00 82.88 194 ARG A N 1
ATOM 1511 C CA . ARG A 1 194 ? 6.378 -6.571 11.284 1.00 82.88 194 ARG A CA 1
ATOM 1512 C C . ARG A 1 194 ? 7.485 -7.195 12.137 1.00 82.88 194 ARG A C 1
ATOM 1514 O O . ARG A 1 194 ? 7.371 -8.354 12.518 1.00 82.88 194 ARG A O 1
ATOM 1521 N N . ALA A 1 195 ? 8.582 -6.479 12.383 1.00 82.00 195 ALA A N 1
ATOM 1522 C CA . ALA A 1 195 ? 9.690 -7.013 13.169 1.00 82.00 195 ALA A CA 1
ATOM 1523 C C . ALA A 1 195 ? 9.357 -7.036 14.679 1.00 82.00 195 ALA A C 1
ATOM 1525 O O . ALA A 1 195 ? 8.995 -5.991 15.220 1.00 82.00 195 ALA A O 1
ATOM 1526 N N . PRO A 1 196 ? 9.573 -8.159 15.395 1.00 68.62 196 PRO A N 1
ATOM 1527 C CA . PRO A 1 196 ? 9.336 -8.249 16.844 1.00 68.62 196 PRO A CA 1
ATOM 1528 C C . PRO A 1 196 ? 10.232 -7.320 17.676 1.00 68.62 196 PRO A C 1
ATOM 1530 O O . PRO A 1 196 ? 9.887 -6.918 18.781 1.00 68.62 196 PRO A O 1
ATOM 1533 N N . SER A 1 197 ? 11.393 -6.920 17.152 1.00 67.88 197 SER A N 1
ATOM 1534 C CA . SER A 1 197 ? 12.293 -5.965 17.817 1.00 67.88 197 SER A CA 1
ATOM 1535 C C . SER A 1 197 ? 11.673 -4.573 17.993 1.00 67.88 197 SER A C 1
ATOM 1537 O O . SER A 1 197 ? 12.178 -3.751 18.757 1.00 67.88 197 SER A O 1
ATOM 1539 N N . ASN A 1 198 ? 10.545 -4.302 17.339 1.00 66.44 198 ASN A N 1
ATOM 1540 C CA . ASN A 1 198 ? 9.822 -3.050 17.478 1.00 66.44 198 ASN A CA 1
ATOM 1541 C C . ASN A 1 198 ? 9.042 -2.927 18.793 1.00 66.44 198 ASN A C 1
ATOM 1543 O O . ASN A 1 198 ? 8.730 -1.798 19.173 1.00 66.44 198 ASN A O 1
ATOM 1547 N N . HIS A 1 199 ? 8.807 -4.037 19.509 1.00 62.25 199 HIS A N 1
ATOM 1548 C CA . HIS A 1 199 ? 8.222 -4.069 20.861 1.00 62.25 199 HIS A CA 1
ATOM 1549 C C . HIS A 1 199 ? 8.989 -3.213 21.882 1.00 62.25 199 HIS A C 1
ATOM 1551 O O . HIS A 1 199 ? 8.422 -2.804 22.888 1.00 62.25 199 HIS A O 1
ATOM 1557 N N . PHE A 1 200 ? 10.258 -2.896 21.610 1.00 62.22 200 PHE A N 1
ATOM 1558 C CA . PHE A 1 200 ? 11.094 -2.072 22.488 1.00 62.22 200 PHE A CA 1
ATOM 1559 C C . PHE A 1 200 ? 11.043 -0.575 22.173 1.00 62.22 200 PHE A C 1
ATOM 1561 O O . PHE A 1 200 ? 11.469 0.243 22.984 1.00 62.22 200 PHE A O 1
ATOM 1568 N N . HIS A 1 201 ? 10.563 -0.198 20.987 1.00 68.31 201 HIS A N 1
ATOM 1569 C CA . HIS A 1 201 ? 10.617 1.186 20.511 1.00 68.31 201 HIS A CA 1
ATOM 1570 C C . HIS A 1 201 ? 9.281 1.924 20.630 1.00 68.31 201 HIS A C 1
ATOM 1572 O O . HIS A 1 201 ? 9.247 3.136 20.414 1.00 68.31 201 HIS A O 1
ATOM 1578 N N . HIS A 1 202 ? 8.196 1.213 20.938 1.00 76.69 202 HIS A N 1
ATOM 1579 C CA . HIS A 1 202 ? 6.861 1.776 21.106 1.00 76.69 202 HIS A CA 1
ATOM 1580 C C . HIS A 1 202 ? 5.998 0.882 21.999 1.00 76.69 202 HIS A C 1
ATOM 1582 O O . HIS A 1 202 ? 6.225 -0.326 22.037 1.00 76.69 202 HIS A O 1
ATOM 1588 N N . ASP A 1 203 ? 5.002 1.454 22.678 1.00 77.19 203 ASP A N 1
ATOM 1589 C CA . ASP A 1 203 ? 4.055 0.669 23.473 1.00 77.19 203 ASP A CA 1
ATOM 1590 C C . ASP A 1 203 ? 3.226 -0.250 22.561 1.00 77.19 203 ASP A C 1
ATOM 1592 O O . ASP A 1 203 ? 2.719 0.158 21.516 1.00 77.19 203 ASP A O 1
ATOM 1596 N N . MET A 1 204 ? 3.094 -1.511 22.964 1.00 69.88 204 MET A N 1
ATOM 1597 C CA . MET A 1 204 ? 2.335 -2.527 22.239 1.00 69.88 204 MET A CA 1
ATOM 1598 C C . MET A 1 204 ? 0.836 -2.463 22.438 1.00 69.88 204 MET A C 1
ATOM 1600 O O . MET A 1 204 ? 0.091 -3.111 21.707 1.00 69.88 204 MET A O 1
ATOM 1604 N N . ARG A 1 205 ? 0.385 -1.663 23.398 1.00 72.81 205 ARG A N 1
ATOM 1605 C CA . ARG A 1 205 ? -1.033 -1.352 23.568 1.00 72.81 205 ARG A CA 1
ATOM 1606 C C . ARG A 1 205 ? -1.523 -0.352 22.529 1.00 72.81 205 ARG A C 1
ATOM 1608 O O . ARG A 1 205 ? -2.730 -0.203 22.355 1.00 72.81 205 ARG A O 1
ATOM 1615 N N . HIS A 1 206 ? -0.600 0.324 21.846 1.00 78.94 206 HIS A N 1
ATOM 1616 C CA . HIS A 1 206 ? -0.949 1.328 20.867 1.00 78.94 206 HIS A CA 1
ATOM 1617 C C . HIS A 1 206 ? -1.359 0.700 19.541 1.00 78.94 206 HIS A C 1
ATOM 1619 O O . HIS A 1 206 ? -0.662 -0.134 18.960 1.00 78.94 206 HIS A O 1
ATOM 1625 N N . VAL A 1 207 ? -2.506 1.150 19.045 1.00 80.50 207 VAL A N 1
ATOM 1626 C CA . VAL A 1 207 ? -3.063 0.702 17.774 1.00 80.50 207 VAL A CA 1
ATOM 1627 C C . VAL A 1 207 ? -2.451 1.504 16.628 1.00 80.50 207 VAL A C 1
ATOM 1629 O O . VAL A 1 207 ? -2.290 2.726 16.706 1.00 80.50 207 VAL A O 1
ATOM 1632 N N . PHE A 1 208 ? -2.121 0.807 15.544 1.00 84.50 208 PHE A N 1
ATOM 1633 C CA . PH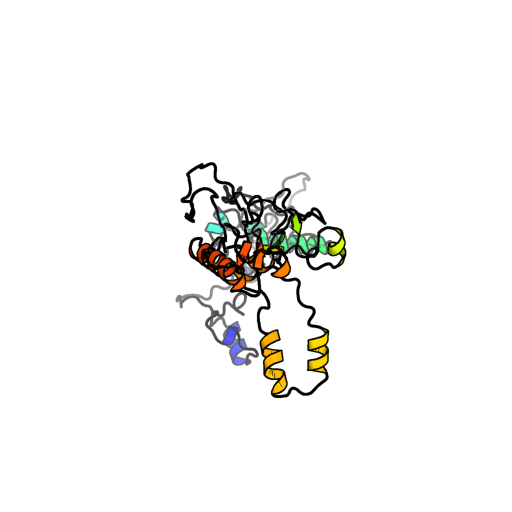E A 1 208 ? -1.543 1.397 14.343 1.00 84.50 208 PHE A CA 1
ATOM 1634 C C . PHE A 1 208 ? -2.551 1.434 13.198 1.00 84.50 208 PHE A C 1
ATOM 1636 O O . PHE A 1 208 ? -3.410 0.569 13.066 1.00 84.50 208 PHE A O 1
ATOM 1643 N N . VAL A 1 209 ? -2.396 2.411 12.321 1.00 86.50 209 VAL A N 1
ATOM 1644 C CA . VAL A 1 209 ? -3.109 2.550 11.048 1.00 86.50 209 VAL A CA 1
ATOM 1645 C C . VAL A 1 209 ? -2.089 2.586 9.920 1.00 86.50 209 VAL A C 1
ATOM 1647 O O . VAL A 1 209 ? -0.938 2.957 10.146 1.00 86.50 209 VAL A O 1
ATOM 1650 N N . GLN A 1 210 ? -2.478 2.193 8.712 1.00 87.62 210 GLN A N 1
ATOM 1651 C CA . GLN A 1 210 ? -1.593 2.216 7.549 1.00 87.62 210 GLN A CA 1
ATOM 1652 C C . GLN A 1 210 ? -2.150 3.112 6.443 1.00 87.62 210 GLN A C 1
ATOM 1654 O O . GLN A 1 210 ? -3.365 3.207 6.262 1.00 87.62 210 GLN A O 1
ATOM 1659 N N . ALA A 1 211 ? -1.247 3.734 5.694 1.00 85.38 211 ALA A N 1
ATOM 1660 C CA . ALA A 1 211 ? -1.552 4.526 4.507 1.00 85.38 211 ALA A CA 1
ATOM 1661 C C . ALA A 1 211 ? -0.414 4.404 3.489 1.00 85.38 211 ALA A C 1
ATOM 1663 O O . ALA A 1 211 ? 0.707 4.025 3.837 1.00 85.38 211 ALA A O 1
ATOM 1664 N N . ASP A 1 212 ? -0.691 4.733 2.228 1.00 84.44 212 ASP A N 1
ATOM 1665 C CA . ASP A 1 212 ? 0.333 4.815 1.187 1.00 84.44 212 ASP A CA 1
ATOM 1666 C C . ASP A 1 212 ? 0.892 6.241 1.098 1.00 84.44 212 ASP A C 1
ATOM 1668 O O . ASP A 1 212 ? 0.160 7.219 0.933 1.00 84.44 212 ASP A O 1
ATOM 1672 N N . SER A 1 213 ? 2.219 6.369 1.170 1.00 81.69 213 SER A N 1
ATOM 1673 C CA . SER A 1 213 ? 2.919 7.640 0.984 1.00 81.69 213 SER A CA 1
ATOM 1674 C C . SER A 1 213 ? 2.778 8.206 -0.435 1.00 81.69 213 SER A C 1
ATOM 1676 O O . SER A 1 213 ? 3.236 9.318 -0.682 1.00 81.69 213 SER A O 1
ATOM 1678 N N . GLN A 1 214 ? 2.259 7.424 -1.390 1.00 78.94 214 GLN A N 1
ATOM 1679 C CA . GLN A 1 214 ? 2.064 7.808 -2.793 1.00 78.94 214 GLN A CA 1
ATOM 1680 C C . GLN A 1 214 ? 0.639 8.284 -3.117 1.00 78.94 214 GLN A C 1
ATOM 1682 O O . GLN A 1 214 ? 0.426 8.842 -4.193 1.00 78.94 214 GLN A O 1
ATOM 1687 N N . THR A 1 215 ? -0.316 8.143 -2.194 1.00 76.00 215 THR A N 1
ATOM 1688 C CA . THR A 1 215 ? -1.707 8.587 -2.378 1.00 76.00 215 THR A CA 1
ATOM 1689 C C . THR A 1 215 ? -1.977 9.904 -1.650 1.00 76.00 215 THR A C 1
ATOM 1691 O O . THR A 1 215 ? -1.675 10.014 -0.462 1.00 76.00 215 THR A O 1
ATOM 1694 N N . TYR A 1 216 ? -2.546 10.894 -2.351 1.00 71.94 216 TYR A N 1
ATOM 1695 C CA . TYR A 1 216 ? -2.997 12.160 -1.762 1.00 71.94 216 TYR A CA 1
ATOM 1696 C C . TYR A 1 216 ? -4.435 12.487 -2.213 1.00 71.94 216 TYR A C 1
ATOM 1698 O O . TYR A 1 216 ? -4.670 12.514 -3.424 1.00 71.94 216 TYR A O 1
ATOM 1706 N N . PRO A 1 217 ? -5.378 12.769 -1.293 1.00 71.31 217 PRO A N 1
ATOM 1707 C CA . PRO A 1 217 ? -5.228 12.724 0.167 1.00 71.31 217 PRO A CA 1
ATOM 1708 C C . PRO A 1 217 ? -4.905 11.307 0.670 1.00 71.31 217 PRO A C 1
ATOM 1710 O O . PRO A 1 217 ? -5.188 10.316 -0.002 1.00 71.31 217 PRO A O 1
ATOM 1713 N N . THR A 1 218 ? -4.243 11.209 1.822 1.00 74.56 218 THR A N 1
ATOM 1714 C CA . THR A 1 218 ? -3.875 9.914 2.410 1.00 74.56 218 THR A CA 1
ATOM 1715 C C . THR A 1 218 ? -5.127 9.153 2.824 1.00 74.56 218 THR A C 1
ATOM 1717 O O . THR A 1 218 ? -5.907 9.651 3.635 1.00 74.56 218 THR A O 1
ATOM 1720 N N . ILE A 1 219 ? -5.288 7.939 2.304 1.00 79.19 219 ILE A N 1
ATOM 1721 C CA . ILE A 1 219 ? -6.386 7.044 2.674 1.00 79.19 219 ILE A CA 1
ATOM 1722 C C . ILE A 1 219 ? -5.887 6.109 3.773 1.00 79.19 219 ILE A C 1
ATOM 1724 O O . ILE A 1 219 ? -4.902 5.389 3.586 1.00 79.19 219 ILE A O 1
ATOM 1728 N N . TRP A 1 220 ? -6.565 6.127 4.918 1.00 84.00 220 TRP A N 1
ATOM 1729 C CA . TRP A 1 220 ? -6.190 5.339 6.086 1.00 84.00 220 TRP A CA 1
ATOM 1730 C C . TRP A 1 220 ? -6.953 4.024 6.133 1.00 84.00 220 TRP A C 1
ATOM 1732 O O . TRP A 1 220 ? -8.164 3.975 5.941 1.00 84.00 220 TRP A O 1
ATOM 1742 N N . THR A 1 221 ? -6.239 2.947 6.437 1.00 83.56 221 THR A N 1
ATOM 1743 C CA . THR A 1 221 ? -6.823 1.626 6.689 1.00 83.56 221 THR A CA 1
ATOM 1744 C C . THR A 1 221 ? -6.295 1.068 8.005 1.00 83.56 221 THR A C 1
ATOM 1746 O O . THR A 1 221 ? -5.265 1.516 8.522 1.00 83.56 221 THR A O 1
ATOM 1749 N N . ALA A 1 222 ? -7.017 0.113 8.591 1.00 84.19 222 ALA A N 1
ATOM 1750 C CA . ALA A 1 222 ? -6.569 -0.540 9.813 1.00 84.19 222 ALA A CA 1
ATOM 1751 C C . ALA A 1 222 ? -5.247 -1.279 9.559 1.00 84.19 222 ALA A C 1
ATOM 1753 O O . ALA A 1 222 ? -5.115 -2.011 8.578 1.00 84.19 222 ALA A O 1
ATOM 1754 N N . ALA A 1 223 ? -4.265 -1.090 10.442 1.00 83.50 223 ALA A N 1
ATOM 1755 C CA . ALA A 1 223 ? -3.055 -1.893 10.417 1.00 83.50 223 ALA A CA 1
ATOM 1756 C C . ALA A 1 223 ? -3.162 -2.988 11.468 1.00 83.50 223 ALA A C 1
ATOM 1758 O O . ALA A 1 223 ? -3.125 -2.724 12.671 1.00 83.50 223 ALA A O 1
ATOM 1759 N N . VAL A 1 224 ? -3.255 -4.225 10.999 1.00 75.62 224 VAL A N 1
ATOM 1760 C CA . VAL A 1 224 ? -3.135 -5.404 11.850 1.00 75.62 224 VAL A CA 1
ATOM 1761 C C . VAL A 1 224 ? -1.787 -6.041 11.533 1.00 75.62 224 VAL A C 1
ATOM 1763 O O . VAL A 1 224 ? -1.464 -6.208 10.350 1.00 75.62 224 VAL A O 1
ATOM 1766 N N . PRO A 1 225 ? -0.952 -6.363 12.538 1.00 66.19 225 PRO A N 1
ATOM 1767 C CA . PRO A 1 225 ? 0.218 -7.185 12.282 1.00 66.19 225 PRO A CA 1
ATOM 1768 C C . PRO A 1 225 ? -0.244 -8.492 11.620 1.00 66.19 225 PRO A C 1
ATOM 1770 O O . PRO A 1 225 ? -1.285 -9.031 12.002 1.00 66.19 225 PRO A O 1
ATOM 1773 N N . PRO A 1 226 ? 0.478 -8.993 10.604 1.00 64.06 226 PRO A N 1
ATOM 1774 C CA . PRO A 1 226 ? 0.087 -10.220 9.928 1.00 64.06 226 PRO A CA 1
ATOM 1775 C C . PRO A 1 226 ? -0.048 -11.335 10.967 1.00 64.06 226 PRO A C 1
ATOM 1777 O O . PRO A 1 226 ? 0.908 -11.638 11.680 1.00 64.06 226 PRO A O 1
ATOM 1780 N N . ILE A 1 227 ? -1.251 -11.901 11.078 1.00 67.00 227 ILE A N 1
ATOM 1781 C CA . ILE A 1 227 ? -1.506 -13.032 11.967 1.00 67.00 227 ILE A CA 1
ATOM 1782 C C . ILE A 1 227 ? -0.663 -14.191 11.445 1.00 67.00 227 ILE A C 1
ATOM 1784 O O . ILE A 1 227 ? -0.786 -14.574 10.279 1.00 67.00 227 ILE A O 1
ATOM 1788 N N . ASP A 1 228 ? 0.203 -14.731 12.298 1.00 68.31 228 ASP A N 1
ATOM 1789 C CA . ASP A 1 228 ? 0.997 -15.899 11.950 1.00 68.31 228 ASP A CA 1
ATOM 1790 C C . ASP A 1 228 ? 0.079 -17.124 11.841 1.00 68.31 228 ASP A C 1
ATOM 1792 O O . ASP A 1 228 ? -0.351 -17.714 12.831 1.00 68.31 228 ASP A O 1
ATOM 1796 N N . ARG A 1 229 ? -0.265 -17.466 10.600 1.00 73.12 229 ARG A N 1
ATOM 1797 C CA . ARG A 1 229 ? -1.115 -18.608 10.243 1.00 73.12 229 ARG A CA 1
ATOM 1798 C C . ARG A 1 229 ? -0.284 -19.856 9.919 1.00 73.12 229 ARG A C 1
ATOM 1800 O O . ARG A 1 229 ? -0.829 -20.847 9.445 1.00 73.12 229 ARG A O 1
ATOM 1807 N N . SER A 1 230 ? 1.032 -19.840 10.148 1.00 79.31 230 SER A N 1
ATOM 1808 C CA . SER A 1 230 ? 1.926 -20.962 9.816 1.00 79.31 230 SER A CA 1
ATOM 1809 C C . SER A 1 230 ? 1.501 -22.272 10.486 1.00 79.31 230 SER A C 1
ATOM 1811 O O . SER A 1 230 ? 1.441 -23.313 9.829 1.00 79.31 230 SER A O 1
ATOM 1813 N N . ASN A 1 231 ? 1.111 -22.216 11.760 1.00 79.81 231 ASN A N 1
ATOM 1814 C CA . ASN A 1 231 ? 0.620 -23.378 12.500 1.00 79.81 231 ASN A CA 1
ATOM 1815 C C . ASN A 1 231 ? -0.728 -23.885 11.973 1.00 79.81 231 ASN A C 1
ATOM 1817 O O . ASN A 1 231 ? -0.908 -25.091 11.830 1.00 79.81 231 ASN A O 1
ATOM 1821 N N . THR A 1 232 ? -1.665 -22.989 11.642 1.00 82.00 232 THR A N 1
ATOM 1822 C CA . THR A 1 232 ? -2.969 -23.391 11.091 1.00 82.00 232 THR A CA 1
ATOM 1823 C C . THR A 1 232 ? -2.814 -23.994 9.699 1.00 82.00 232 THR A C 1
ATOM 1825 O O . THR A 1 232 ? -3.427 -25.018 9.418 1.00 82.00 232 THR A O 1
ATOM 1828 N N . PHE A 1 233 ? -1.939 -23.434 8.858 1.00 84.12 233 PHE A N 1
ATOM 1829 C CA . PHE A 1 233 ? -1.600 -24.020 7.560 1.00 84.12 233 PHE A CA 1
ATOM 1830 C C . PHE A 1 233 ? -0.918 -25.383 7.703 1.00 84.12 233 PHE A C 1
ATOM 1832 O O . PHE A 1 233 ? -1.314 -26.321 7.022 1.00 84.12 233 PHE A O 1
ATOM 1839 N N . SER A 1 234 ? 0.042 -25.531 8.621 1.00 84.69 234 SER A N 1
ATOM 1840 C CA . SER A 1 234 ? 0.734 -26.811 8.858 1.00 84.69 234 SER A CA 1
ATOM 1841 C C . SER A 1 234 ? -0.225 -27.900 9.351 1.00 84.69 234 SER A C 1
ATOM 1843 O O . SER A 1 234 ? -0.126 -29.063 8.955 1.00 84.69 234 SER A O 1
ATOM 1845 N N . LEU A 1 235 ? -1.190 -27.523 10.192 1.00 85.25 235 LEU A N 1
ATOM 1846 C CA . LEU A 1 235 ? -2.215 -28.430 10.699 1.00 85.25 235 LEU A CA 1
ATOM 1847 C C . LEU A 1 235 ? -3.212 -28.827 9.603 1.00 85.25 235 LEU A C 1
ATOM 1849 O O . LEU A 1 235 ? -3.550 -29.999 9.499 1.00 85.25 235 LEU A O 1
ATOM 1853 N N . LEU A 1 236 ? -3.632 -27.887 8.750 1.00 87.50 236 LEU A N 1
ATOM 1854 C CA . LEU A 1 236 ? -4.495 -28.169 7.594 1.00 87.50 236 LEU A CA 1
ATOM 1855 C C . LEU A 1 236 ? -3.788 -29.007 6.523 1.00 87.50 236 LEU A C 1
ATOM 1857 O O . LEU A 1 236 ? -4.425 -29.829 5.880 1.00 87.50 236 LEU A O 1
ATOM 1861 N N . GLN A 1 237 ? -2.479 -28.829 6.346 1.00 87.38 237 GLN A N 1
ATOM 1862 C CA . GLN A 1 237 ? -1.689 -29.568 5.360 1.00 87.38 237 GLN A CA 1
ATOM 1863 C C . GLN A 1 237 ? -1.398 -31.016 5.787 1.00 87.38 237 GLN A C 1
ATOM 1865 O O . GLN A 1 237 ? -1.129 -31.863 4.939 1.00 87.38 237 GLN A O 1
ATOM 1870 N N . SER A 1 238 ? -1.432 -31.304 7.091 1.00 89.06 238 SER A N 1
ATOM 1871 C CA . SER A 1 238 ? -1.130 -32.631 7.646 1.00 89.06 238 SER A CA 1
ATOM 1872 C C . SER A 1 238 ? -2.362 -33.507 7.893 1.00 89.06 238 SER A C 1
ATOM 1874 O O . SER A 1 238 ? -2.200 -34.669 8.267 1.00 89.06 238 SER A O 1
ATOM 1876 N N . ARG A 1 239 ? -3.579 -32.992 7.672 1.00 88.62 239 ARG A N 1
ATOM 1877 C CA . ARG A 1 239 ? -4.836 -33.725 7.883 1.00 88.62 239 ARG A CA 1
ATOM 1878 C C . ARG A 1 239 ? -5.749 -33.674 6.663 1.00 88.62 239 ARG A C 1
ATOM 1880 O O . ARG A 1 239 ? -5.626 -32.792 5.821 1.00 88.62 239 ARG A O 1
ATOM 1887 N N . GLU A 1 240 ? -6.703 -34.596 6.605 1.00 90.38 240 GLU A N 1
ATOM 1888 C CA . GLU A 1 240 ? -7.793 -34.543 5.630 1.00 90.38 240 GLU A CA 1
ATOM 1889 C C . GLU A 1 240 ? -8.807 -33.458 6.021 1.00 90.38 240 GLU A C 1
ATOM 1891 O O . GLU A 1 240 ? -9.160 -33.324 7.195 1.00 90.38 240 GLU A O 1
ATOM 1896 N N . LEU A 1 241 ? -9.249 -32.667 5.038 1.00 91.50 241 LEU A N 1
ATOM 1897 C CA . LEU A 1 241 ? -10.216 -31.587 5.241 1.00 91.50 241 LEU A CA 1
ATOM 1898 C C . LEU A 1 241 ? -11.634 -32.157 5.353 1.00 91.50 241 LEU A C 1
ATOM 1900 O O . LEU A 1 241 ? -12.073 -32.932 4.506 1.00 91.50 241 LEU A O 1
ATOM 1904 N N . SER A 1 242 ? -12.351 -31.732 6.386 1.00 89.12 242 SER A N 1
ATOM 1905 C CA . SER A 1 242 ? -13.733 -32.106 6.689 1.00 89.12 242 SER A CA 1
ATOM 1906 C C . SER A 1 242 ? -14.681 -30.908 6.568 1.00 89.12 242 SER A C 1
ATOM 1908 O O . SER A 1 242 ? -14.244 -29.761 6.508 1.00 89.12 242 SER A O 1
ATOM 1910 N N . ASP A 1 243 ? -15.993 -31.138 6.645 1.00 86.25 243 ASP A N 1
ATOM 1911 C CA . ASP A 1 243 ? -16.987 -30.050 6.661 1.00 86.25 243 ASP A CA 1
ATOM 1912 C C . ASP A 1 243 ? -16.802 -29.082 7.845 1.00 86.25 243 ASP A C 1
ATOM 1914 O O . ASP A 1 243 ? -17.160 -27.906 7.764 1.00 86.25 243 ASP A O 1
ATOM 1918 N N . THR A 1 244 ? -16.181 -29.540 8.940 1.00 83.94 244 THR A N 1
ATOM 1919 C CA . THR A 1 244 ? -15.846 -28.672 10.081 1.00 83.94 244 THR A CA 1
ATOM 1920 C C . THR A 1 244 ? -14.748 -27.656 9.750 1.00 83.94 244 THR A C 1
ATOM 1922 O O . THR A 1 244 ? -14.685 -26.593 10.367 1.00 83.94 244 THR A O 1
ATOM 1925 N N . ASP A 1 245 ? -13.931 -27.932 8.729 1.00 87.69 245 ASP A N 1
ATOM 1926 C CA . ASP A 1 245 ? -12.856 -27.054 8.270 1.00 87.69 245 ASP A CA 1
ATOM 1927 C C . ASP A 1 245 ? -13.351 -25.930 7.366 1.00 87.69 245 ASP A C 1
ATOM 1929 O O . ASP A 1 245 ? -12.643 -24.943 7.181 1.00 87.69 245 ASP A O 1
ATOM 1933 N N . TYR A 1 246 ? -14.576 -26.023 6.845 1.00 83.81 246 TYR A N 1
ATOM 1934 C CA . TYR A 1 246 ? -15.140 -25.013 5.951 1.00 83.81 246 TYR A CA 1
ATOM 1935 C C . TYR A 1 246 ? -15.137 -23.610 6.579 1.00 83.81 246 TYR A C 1
ATOM 1937 O O . TYR A 1 246 ? -14.690 -22.645 5.961 1.00 83.81 246 TYR A O 1
ATOM 1945 N N . GLN A 1 247 ? -15.557 -23.497 7.844 1.00 82.19 247 GLN A N 1
ATOM 1946 C CA . GLN A 1 247 ? -15.555 -22.224 8.579 1.00 82.19 247 GLN A CA 1
ATOM 1947 C C . GLN A 1 247 ? -14.132 -21.707 8.841 1.00 82.19 247 GLN A C 1
ATOM 1949 O O . GLN A 1 247 ? -13.878 -20.504 8.785 1.00 82.19 247 GLN A O 1
ATOM 1954 N N . LEU A 1 248 ? -13.188 -22.618 9.093 1.00 83.56 248 LEU A N 1
ATOM 1955 C CA . LEU A 1 248 ? -11.782 -22.278 9.288 1.00 83.56 248 LEU A CA 1
ATOM 1956 C C . LEU A 1 248 ? -11.159 -21.755 7.986 1.00 83.56 248 LEU A C 1
ATOM 1958 O O . LEU A 1 248 ? -10.492 -20.725 8.014 1.00 83.56 248 LEU A O 1
ATOM 1962 N N . LEU A 1 249 ? -11.421 -22.398 6.849 1.00 84.69 249 LEU A N 1
ATOM 1963 C CA . LEU A 1 249 ? -10.961 -21.949 5.532 1.00 84.69 249 LEU A CA 1
ATOM 1964 C C . LEU A 1 249 ? -11.545 -20.577 5.171 1.00 84.69 249 LEU A C 1
ATOM 1966 O O . LEU A 1 249 ? -10.801 -19.683 4.776 1.00 84.69 249 LEU A O 1
ATOM 1970 N N . LEU A 1 250 ? -12.837 -20.363 5.430 1.00 83.06 250 LEU A N 1
ATOM 1971 C CA . LEU A 1 250 ? -13.485 -19.070 5.203 1.00 83.06 250 LEU A CA 1
ATOM 1972 C C . LEU A 1 250 ? -12.852 -17.944 6.046 1.00 83.06 250 LEU A C 1
ATOM 1974 O O . LEU A 1 250 ? -12.709 -16.815 5.582 1.00 83.06 250 LEU A O 1
ATOM 1978 N N . SER A 1 251 ? -12.403 -18.254 7.269 1.00 76.12 251 SER A N 1
ATOM 1979 C CA . SER A 1 251 ? -11.671 -17.307 8.126 1.00 76.12 251 SER A CA 1
ATOM 1980 C C . SER A 1 251 ? -10.236 -17.011 7.657 1.00 76.12 251 SER A C 1
ATOM 1982 O O . SER A 1 251 ? -9.654 -15.993 8.041 1.00 76.12 251 SER A O 1
ATOM 1984 N N . LEU A 1 252 ? -9.648 -17.886 6.833 1.00 77.56 252 LEU A N 1
ATOM 1985 C CA . LEU A 1 252 ? -8.342 -17.659 6.212 1.00 77.56 252 LEU A CA 1
ATOM 1986 C C . LEU A 1 252 ? -8.465 -16.776 4.964 1.00 77.56 252 LEU A C 1
ATOM 1988 O O . LEU A 1 252 ? -7.581 -15.947 4.740 1.00 77.56 252 LEU A O 1
ATOM 1992 N N . ASP A 1 253 ? -9.555 -16.905 4.210 1.00 70.88 253 ASP A N 1
ATOM 1993 C CA . ASP A 1 253 ? -9.825 -16.080 3.025 1.00 70.88 253 ASP A CA 1
ATOM 1994 C C . ASP A 1 253 ? -10.267 -14.655 3.374 1.00 70.88 253 ASP A C 1
ATOM 1996 O O . ASP A 1 253 ? -10.067 -13.732 2.586 1.00 70.88 253 ASP A O 1
ATOM 2000 N N . GLY A 1 254 ? -10.834 -14.448 4.566 1.00 65.75 254 GLY A N 1
ATOM 2001 C CA . GLY A 1 254 ? -11.124 -13.110 5.062 1.00 65.75 254 GLY A CA 1
ATOM 2002 C C . GLY A 1 254 ? -9.854 -12.260 5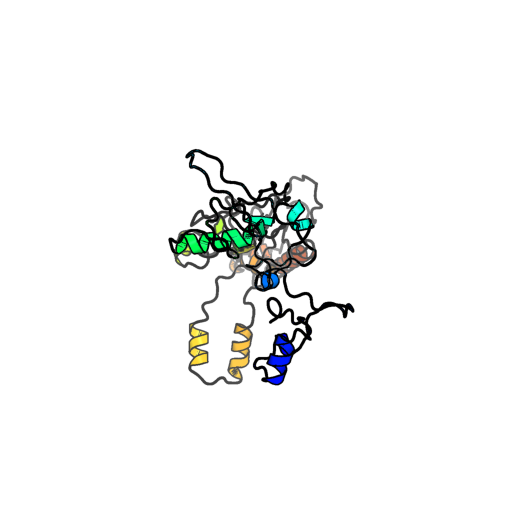.146 1.00 65.75 254 GLY A C 1
ATOM 2003 O O . GLY A 1 254 ? -8.883 -12.631 5.822 1.00 65.75 254 GLY A O 1
ATOM 2004 N N . ASP A 1 255 ? -9.888 -11.081 4.518 1.00 62.06 255 ASP A N 1
ATOM 2005 C CA . ASP A 1 255 ? -9.004 -9.979 4.873 1.00 62.06 255 ASP A CA 1
ATOM 2006 C C . ASP A 1 255 ? -9.255 -9.699 6.359 1.00 62.06 255 ASP A C 1
ATOM 2008 O O . ASP A 1 255 ? -10.220 -9.037 6.733 1.00 62.06 255 ASP A O 1
ATOM 2012 N N . ASN A 1 256 ? -8.406 -10.231 7.242 1.00 64.75 256 ASN A N 1
ATOM 2013 C CA . ASN A 1 256 ? -8.499 -10.058 8.700 1.00 64.75 256 ASN A CA 1
ATOM 2014 C C . ASN A 1 256 ? -8.258 -8.598 9.148 1.00 64.75 256 ASN A C 1
ATOM 2016 O O . ASN A 1 256 ? -7.901 -8.336 10.296 1.00 64.75 256 ASN A O 1
ATOM 2020 N N . VAL A 1 257 ? -8.411 -7.644 8.233 1.00 72.50 257 VAL A N 1
ATOM 2021 C CA . VAL A 1 257 ? -8.328 -6.214 8.455 1.00 72.50 257 VAL A CA 1
ATOM 2022 C C . VAL A 1 257 ? -9.722 -5.753 8.892 1.00 72.50 257 VAL A C 1
ATOM 2024 O O . VAL A 1 257 ? -10.630 -5.678 8.063 1.00 72.50 257 VAL A O 1
ATOM 2027 N N . PRO A 1 258 ? -9.940 -5.465 10.190 1.00 75.94 258 PRO A N 1
ATOM 2028 C CA . PRO A 1 258 ? -11.210 -4.927 10.638 1.00 75.94 258 PRO A CA 1
ATOM 2029 C C . PRO A 1 258 ? -11.461 -3.580 9.950 1.00 75.94 258 PRO A C 1
ATOM 2031 O O . PRO A 1 258 ? -10.512 -2.867 9.603 1.00 75.94 258 PRO A O 1
ATOM 2034 N N . PRO A 1 259 ? -12.731 -3.183 9.782 1.00 81.50 259 PRO A N 1
ATOM 2035 C CA . PRO A 1 259 ? -13.023 -1.872 9.238 1.00 81.50 259 PRO A CA 1
ATOM 2036 C C . PRO A 1 259 ? -12.441 -0.788 10.155 1.00 81.50 259 PRO A C 1
ATOM 2038 O O . PRO A 1 259 ? -12.390 -0.945 11.380 1.00 81.50 259 PRO A O 1
ATOM 2041 N N . LEU A 1 260 ? -12.009 0.328 9.561 1.00 81.50 260 LEU A N 1
ATOM 2042 C CA . LEU A 1 260 ? -11.250 1.365 10.264 1.00 81.50 260 LEU A CA 1
ATOM 2043 C C . LEU A 1 260 ? -11.979 1.882 11.515 1.00 81.50 260 LEU A C 1
ATOM 2045 O O . LEU A 1 260 ? -11.342 2.086 12.542 1.00 81.50 260 LEU A O 1
ATOM 2049 N N . HIS A 1 261 ? -13.307 2.047 11.470 1.00 81.00 261 HIS A N 1
ATOM 2050 C CA . HIS A 1 261 ? -14.075 2.554 12.618 1.00 81.00 261 HIS A CA 1
ATOM 2051 C C . HIS A 1 261 ? -13.970 1.612 13.821 1.00 81.00 261 HIS A C 1
ATOM 2053 O O . HIS A 1 261 ? -13.736 2.057 14.942 1.00 81.00 261 HIS A O 1
ATOM 2059 N N . ARG A 1 262 ? -14.071 0.299 13.585 1.00 84.12 262 ARG A N 1
ATOM 2060 C CA . ARG A 1 262 ? -13.949 -0.716 14.634 1.00 84.12 262 ARG A CA 1
ATOM 2061 C C . ARG A 1 262 ? -12.547 -0.712 15.223 1.00 84.12 262 ARG A C 1
ATOM 2063 O O . ARG A 1 262 ? -12.393 -0.766 16.439 1.00 84.12 262 ARG A O 1
ATOM 2070 N N . HIS A 1 263 ? -11.544 -0.602 14.359 1.00 83.38 263 HIS A N 1
ATOM 2071 C CA . HIS A 1 263 ? -10.139 -0.546 14.751 1.00 83.38 263 HIS A CA 1
ATOM 2072 C C . HIS A 1 263 ? -9.825 0.665 15.642 1.00 83.38 263 HIS A C 1
ATOM 2074 O O . HIS A 1 263 ? -9.144 0.531 16.655 1.00 83.38 263 HIS A O 1
ATOM 2080 N N . LEU A 1 264 ? -10.372 1.839 15.311 1.00 83.19 264 LEU A N 1
ATOM 2081 C CA . LEU A 1 264 ? -10.179 3.068 16.086 1.00 83.19 264 LEU A CA 1
ATOM 2082 C C . LEU A 1 264 ? -10.912 3.041 17.434 1.00 83.19 264 LEU A C 1
ATOM 2084 O O . LEU A 1 264 ? -10.340 3.455 18.438 1.00 83.19 264 LEU A O 1
ATOM 2088 N N . VAL A 1 265 ? -12.138 2.510 17.500 1.00 83.75 265 VAL A N 1
ATOM 2089 C CA . VAL A 1 265 ? -12.861 2.368 18.781 1.00 83.75 265 VAL A CA 1
ATOM 2090 C C . VAL A 1 265 ? -12.145 1.402 19.718 1.00 83.75 265 VAL A C 1
ATOM 2092 O O . VAL A 1 265 ? -12.045 1.657 20.917 1.00 83.75 265 VAL A O 1
ATOM 2095 N N . GLN A 1 266 ? -11.598 0.311 19.181 1.00 81.56 266 GLN A N 1
ATOM 2096 C CA . GLN A 1 266 ? -10.813 -0.640 19.967 1.00 81.56 266 GLN A CA 1
ATOM 2097 C C . GLN A 1 266 ? -9.515 -0.030 20.511 1.00 81.56 266 GLN A C 1
ATOM 2099 O O . GLN A 1 266 ? -9.040 -0.482 21.553 1.00 81.56 266 GLN A O 1
ATOM 2104 N N . ALA A 1 267 ? -8.988 1.010 19.856 1.00 79.56 267 ALA A N 1
ATOM 2105 C CA . ALA A 1 267 ? -7.847 1.783 20.335 1.00 79.56 267 ALA A CA 1
ATOM 2106 C C . ALA A 1 267 ? -8.180 2.699 21.524 1.00 79.56 267 ALA A C 1
ATOM 2108 O O . ALA A 1 267 ? -7.264 3.209 22.166 1.00 79.56 267 ALA A O 1
ATOM 2109 N N . LEU A 1 268 ? -9.456 2.945 21.824 1.00 82.06 268 LEU A N 1
ATOM 2110 C CA . LEU A 1 268 ? -9.846 3.750 22.979 1.00 82.06 268 LEU A CA 1
ATOM 2111 C C . LEU A 1 268 ? -9.695 2.952 24.277 1.00 82.06 268 LEU A C 1
ATOM 2113 O O . LEU A 1 268 ? -9.949 1.742 24.319 1.00 82.06 268 LEU A O 1
ATOM 2117 N N . GLU A 1 269 ? -9.334 3.651 25.354 1.00 82.50 269 GLU A N 1
ATOM 2118 C CA . GLU A 1 269 ? -9.196 3.061 26.685 1.00 82.50 269 GLU A CA 1
ATOM 2119 C C . GLU A 1 269 ? -10.514 2.396 27.105 1.00 82.50 269 GLU A C 1
ATOM 2121 O O . GLU A 1 269 ? -11.581 3.021 27.091 1.00 82.50 269 GLU A O 1
ATOM 2126 N N . LYS A 1 270 ? -10.436 1.109 27.455 1.00 85.19 270 LYS A N 1
ATOM 2127 C CA . LYS A 1 270 ? -11.576 0.346 27.962 1.00 85.19 270 LYS A CA 1
ATOM 2128 C C . LYS A 1 270 ? -11.834 0.741 29.414 1.00 85.19 270 LYS A C 1
ATOM 2130 O O . LYS A 1 270 ? -10.923 0.691 30.235 1.00 85.19 270 LYS A O 1
ATOM 2135 N N . VAL A 1 271 ? -13.078 1.089 29.724 1.00 84.38 271 VAL A N 1
ATOM 2136 C CA . VAL A 1 271 ? -13.517 1.420 31.082 1.00 84.38 271 VAL A CA 1
ATOM 2137 C C . VAL A 1 271 ? -14.325 0.248 31.627 1.00 84.38 271 VAL A C 1
ATOM 2139 O O . VAL A 1 271 ? -15.268 -0.214 30.988 1.00 84.38 271 VAL A O 1
ATOM 2142 N N . GLU A 1 272 ? -13.943 -0.253 32.799 1.00 80.19 272 GLU A N 1
ATOM 2143 C CA . GLU A 1 272 ? -14.706 -1.296 33.484 1.00 80.19 272 GLU A CA 1
ATOM 2144 C C . GLU A 1 272 ? -15.927 -0.681 34.175 1.00 80.19 272 GLU A C 1
ATOM 2146 O O . GLU A 1 272 ? -15.821 0.355 34.838 1.00 80.19 272 GLU A O 1
ATOM 2151 N N . LEU A 1 273 ? -17.080 -1.342 34.068 1.00 74.06 273 LEU A N 1
ATOM 2152 C CA . LEU A 1 273 ? -18.350 -0.896 34.661 1.00 74.06 273 LEU A CA 1
ATOM 2153 C C . LEU A 1 273 ? -18.265 -0.655 36.176 1.00 74.06 273 LEU A C 1
ATOM 2155 O O . LEU A 1 273 ? -18.989 0.176 36.708 1.00 74.06 273 LEU A O 1
ATOM 2159 N N . SER A 1 274 ? -17.354 -1.339 36.873 1.00 72.19 274 SER A N 1
ATOM 2160 C CA . SER A 1 274 ? -17.119 -1.163 38.311 1.00 72.19 274 SER A CA 1
ATOM 2161 C C . SER A 1 274 ? -16.528 0.197 38.688 1.00 72.19 274 SER A C 1
ATOM 2163 O O . SER A 1 274 ? -16.543 0.560 39.858 1.00 72.19 274 SER A O 1
ATOM 2165 N N . SER A 1 275 ? -15.954 0.920 37.724 1.00 70.88 275 SER A N 1
ATOM 2166 C CA . SER A 1 275 ? -15.322 2.230 37.936 1.00 70.88 275 SER A CA 1
ATOM 2167 C C . SER A 1 275 ? -16.255 3.415 37.665 1.00 70.88 275 SER A C 1
ATOM 2169 O O . SER A 1 275 ? -15.817 4.560 37.738 1.00 70.88 275 SER A O 1
ATOM 2171 N N . VAL A 1 276 ? -17.516 3.135 37.331 1.00 71.50 276 VAL A N 1
ATOM 2172 C CA . VAL A 1 276 ? -18.509 4.106 36.867 1.00 71.50 276 VAL A CA 1
ATOM 2173 C C . VAL A 1 276 ? -19.634 4.195 37.893 1.00 71.50 276 VAL A C 1
ATOM 2175 O O . VAL A 1 276 ? -20.122 3.169 38.376 1.00 71.50 276 VAL A O 1
ATOM 2178 N N . GLU A 1 277 ? -20.053 5.409 38.244 1.00 71.31 277 GLU A N 1
ATOM 2179 C CA . GLU A 1 277 ? -21.169 5.595 39.167 1.00 71.31 277 GLU A CA 1
ATOM 2180 C C . GLU A 1 277 ? -22.493 5.287 38.457 1.00 71.31 277 GLU A C 1
ATOM 2182 O O . GLU A 1 277 ? -22.667 5.524 37.262 1.00 71.31 277 GLU A O 1
ATOM 2187 N N . SER A 1 278 ? -23.484 4.770 39.188 1.00 66.50 278 SER A N 1
ATOM 2188 C CA . SER A 1 278 ? -24.754 4.324 38.590 1.00 66.50 278 SER A CA 1
ATOM 2189 C C . SER A 1 278 ? -25.575 5.444 37.927 1.00 66.50 278 SER A C 1
ATOM 2191 O O . SER A 1 278 ? -26.564 5.153 37.255 1.00 66.50 278 SER A O 1
ATOM 2193 N N . GLN A 1 279 ? -25.195 6.709 38.125 1.00 73.44 279 GLN A N 1
ATOM 2194 C CA . GLN A 1 279 ? -25.844 7.885 37.541 1.00 73.44 279 GLN A CA 1
ATOM 2195 C C . GLN A 1 279 ? -25.106 8.451 36.320 1.00 73.44 279 GLN A C 1
ATOM 2197 O O . GLN A 1 279 ? -25.629 9.368 35.679 1.00 73.44 279 GLN A O 1
ATOM 2202 N N . ASP A 1 280 ? -23.942 7.904 35.962 1.00 81.38 280 ASP A N 1
ATOM 2203 C CA . ASP A 1 280 ? -23.172 8.392 34.825 1.00 81.38 280 ASP A CA 1
ATOM 2204 C C . ASP A 1 280 ? -23.880 8.079 33.498 1.00 81.38 280 ASP A C 1
ATOM 2206 O O . ASP A 1 280 ? -24.432 6.993 33.268 1.00 81.38 280 ASP A O 1
ATOM 2210 N N . ARG A 1 281 ? -23.863 9.065 32.597 1.00 84.81 281 ARG A N 1
ATOM 2211 C CA . ARG A 1 281 ? -24.553 9.020 31.305 1.00 84.81 281 ARG A CA 1
ATOM 2212 C C . ARG A 1 281 ? -23.564 9.039 30.153 1.00 84.81 281 ARG A C 1
ATOM 2214 O O . ARG A 1 281 ? -22.534 9.703 30.201 1.00 84.81 281 ARG A O 1
ATOM 2221 N N . CYS A 1 282 ? -23.916 8.338 29.084 1.00 84.12 282 CYS A N 1
ATOM 2222 C CA . CYS A 1 282 ? -23.188 8.389 27.830 1.00 84.12 282 CYS A CA 1
ATOM 2223 C C . CYS A 1 282 ? -23.314 9.775 27.196 1.00 84.12 282 CYS A C 1
ATOM 2225 O O . CYS A 1 282 ? -24.417 10.275 26.991 1.00 84.12 282 CYS A O 1
ATOM 2227 N N . MET A 1 283 ? -22.183 10.349 26.793 1.00 79.69 283 MET A N 1
ATOM 2228 C CA . MET A 1 283 ? -22.134 11.672 26.160 1.00 79.69 283 MET A CA 1
ATOM 2229 C C . MET A 1 283 ? -22.756 11.736 24.755 1.00 79.69 283 MET A C 1
ATOM 2231 O O . MET A 1 283 ? -23.030 12.827 24.268 1.00 79.69 283 MET A O 1
ATOM 2235 N N . ILE A 1 284 ? -22.965 10.591 24.095 1.00 82.25 284 ILE A N 1
ATOM 2236 C CA . ILE A 1 284 ? -23.511 10.521 22.729 1.00 82.25 284 ILE A CA 1
ATOM 2237 C C . ILE A 1 284 ? -25.031 10.331 22.773 1.00 82.25 284 ILE A C 1
ATOM 2239 O O . ILE A 1 284 ? -25.772 11.123 22.203 1.00 82.25 284 ILE A O 1
ATOM 2243 N N . CYS A 1 285 ? -25.513 9.304 23.480 1.00 84.38 285 CYS A N 1
ATOM 2244 C CA . CYS A 1 285 ? -26.940 8.966 23.509 1.00 84.38 285 CYS A CA 1
ATOM 2245 C C . CYS A 1 285 ? -27.689 9.496 24.743 1.00 84.38 285 CYS A C 1
ATOM 2247 O O . CYS A 1 285 ? -28.902 9.332 24.832 1.00 84.38 285 CYS A O 1
ATOM 2249 N N . SER A 1 286 ? -26.994 10.108 25.711 1.00 83.19 286 SER A N 1
ATOM 2250 C CA . SER A 1 286 ? -27.548 10.608 26.985 1.00 83.19 286 SER A CA 1
ATOM 2251 C C . SER A 1 286 ? -28.208 9.556 27.895 1.00 83.19 286 SER A C 1
ATOM 2253 O O . SER A 1 286 ? -28.780 9.911 28.931 1.00 83.19 286 SER A O 1
ATOM 2255 N N . ASN A 1 287 ? -28.106 8.268 27.550 1.00 85.62 287 ASN A N 1
ATOM 2256 C CA . ASN A 1 287 ? -28.596 7.155 28.360 1.00 85.62 287 ASN A CA 1
ATOM 2257 C C . ASN A 1 287 ? -27.570 6.723 29.419 1.00 85.62 287 ASN A C 1
ATOM 2259 O O . ASN A 1 287 ? -26.398 7.084 29.339 1.00 85.62 287 ASN A O 1
ATOM 2263 N N . LEU A 1 288 ? -27.997 5.926 30.401 1.00 84.81 288 LEU A N 1
ATOM 2264 C CA . LEU A 1 288 ? -27.119 5.413 31.459 1.00 84.81 288 LEU A CA 1
ATOM 2265 C C . LEU A 1 288 ? -25.991 4.537 30.890 1.00 84.81 288 LEU A C 1
ATOM 2267 O O . LEU A 1 288 ? -26.208 3.723 29.987 1.00 84.81 288 LEU A O 1
ATOM 2271 N N . LEU A 1 289 ? -24.786 4.666 31.449 1.00 83.06 289 LEU A N 1
ATOM 2272 C CA . LEU A 1 289 ? -23.630 3.856 31.045 1.00 83.06 289 LEU A CA 1
ATOM 2273 C C . LEU A 1 289 ? -23.802 2.360 31.357 1.00 83.06 289 LEU A C 1
ATOM 2275 O O . LEU A 1 289 ? -23.182 1.533 30.702 1.00 83.06 289 LEU A O 1
ATOM 2279 N N . SER A 1 290 ? -24.706 2.000 32.269 1.00 78.50 290 SER A N 1
ATOM 2280 C CA . SER A 1 290 ? -25.011 0.613 32.648 1.00 78.50 290 SER A CA 1
ATOM 2281 C C . SER A 1 290 ? -25.715 -0.228 31.574 1.00 78.50 290 SER A C 1
ATOM 2283 O O . SER A 1 290 ? -25.879 -1.430 31.765 1.00 78.50 290 SER A O 1
ATOM 2285 N N . ILE A 1 291 ? -26.162 0.381 30.470 1.00 78.81 291 ILE A N 1
ATOM 2286 C CA . ILE A 1 291 ? -26.904 -0.312 29.403 1.00 78.81 291 ILE A CA 1
ATOM 2287 C C . ILE A 1 291 ? -25.994 -1.215 28.563 1.00 78.81 291 ILE A C 1
ATOM 2289 O O . ILE A 1 291 ? -26.443 -2.258 28.091 1.00 78.81 291 ILE A O 1
ATOM 2293 N N . ASP A 1 292 ? -24.734 -0.822 28.368 1.00 75.50 292 ASP A N 1
ATOM 2294 C CA . ASP A 1 292 ? -23.774 -1.581 27.566 1.00 75.50 292 ASP A CA 1
ATOM 2295 C C . ASP A 1 292 ? -22.728 -2.240 28.475 1.00 75.50 292 ASP A C 1
ATOM 2297 O O . ASP A 1 292 ? -22.352 -1.709 29.519 1.00 75.50 292 ASP A O 1
ATOM 2301 N N . THR A 1 293 ? -22.243 -3.408 28.063 1.00 78.69 293 THR A N 1
ATOM 2302 C CA . THR A 1 293 ? -21.206 -4.152 28.799 1.00 78.69 293 THR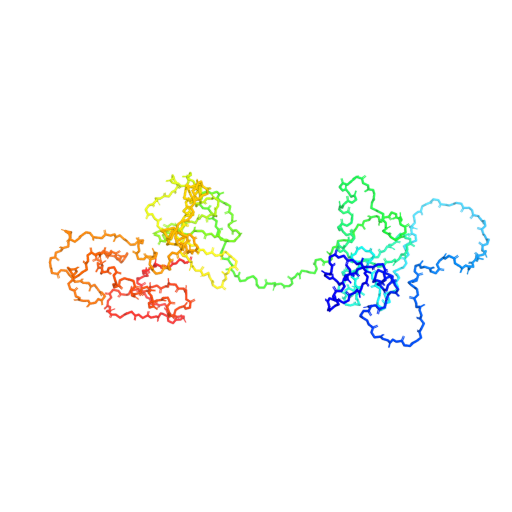 A CA 1
ATOM 2303 C C . THR A 1 293 ? -19.804 -3.611 28.537 1.00 78.69 293 THR A C 1
ATOM 2305 O O . THR A 1 293 ? -18.890 -3.835 29.331 1.00 78.69 293 THR A O 1
ATOM 2308 N N . ALA A 1 294 ? -19.633 -2.891 27.426 1.00 84.75 294 ALA A N 1
ATOM 2309 C CA . ALA A 1 294 ? -18.360 -2.343 26.995 1.00 84.75 294 ALA A CA 1
ATOM 2310 C C . ALA A 1 294 ? -18.417 -0.814 26.922 1.00 84.75 294 ALA A C 1
ATOM 2312 O O . ALA A 1 294 ? -19.192 -0.228 26.161 1.00 84.75 294 ALA A O 1
ATOM 2313 N N . LEU A 1 295 ? -17.550 -0.168 27.702 1.00 87.88 295 LEU A N 1
ATOM 2314 C CA . LEU A 1 295 ? -17.416 1.283 27.764 1.00 87.88 295 LEU A CA 1
ATOM 2315 C C . LEU A 1 295 ? -16.037 1.718 27.272 1.00 87.88 295 LEU A C 1
ATOM 2317 O O . LEU A 1 295 ? -15.027 1.051 27.517 1.00 87.88 295 LEU A O 1
ATOM 2321 N N . ARG A 1 296 ? -15.996 2.863 26.591 1.00 86.69 296 ARG A N 1
ATOM 2322 C CA . ARG A 1 296 ? -14.778 3.464 26.040 1.00 86.69 296 ARG A CA 1
ATOM 2323 C C . ARG A 1 296 ? -14.623 4.898 26.521 1.00 86.69 296 ARG A C 1
ATOM 2325 O O . ARG A 1 296 ? -15.598 5.648 26.578 1.00 86.69 296 ARG A O 1
ATOM 2332 N N . ARG A 1 297 ? -13.392 5.289 26.845 1.00 85.31 297 ARG A N 1
ATOM 2333 C CA . ARG A 1 297 ? -13.048 6.672 27.191 1.00 85.31 297 ARG A CA 1
ATOM 2334 C C . ARG A 1 297 ? -12.551 7.412 25.952 1.00 85.31 297 ARG A C 1
ATOM 2336 O O . ARG A 1 297 ? -11.647 6.937 25.266 1.00 85.31 297 ARG A O 1
ATOM 2343 N N . LEU A 1 298 ? -13.134 8.574 25.669 1.00 80.44 298 LEU A N 1
ATOM 2344 C CA . LEU A 1 298 ? -12.670 9.446 24.590 1.00 80.44 298 LEU A CA 1
ATOM 2345 C C . LEU A 1 298 ? -11.478 10.303 25.056 1.00 80.44 298 LEU A C 1
ATOM 2347 O O . LEU A 1 298 ? -11.428 10.688 26.225 1.00 80.44 298 LEU A O 1
ATOM 2351 N N . PRO A 1 299 ? -10.558 10.675 24.147 1.00 70.12 299 PRO A N 1
ATOM 2352 C CA . PRO A 1 299 ? -9.388 11.492 24.470 1.00 70.12 299 PRO A CA 1
ATOM 2353 C C . PRO A 1 299 ? -9.685 12.996 24.667 1.00 70.12 299 PRO A C 1
ATOM 2355 O O . PRO A 1 299 ? -8.746 13.788 24.726 1.00 70.12 299 PRO A O 1
ATOM 2358 N N . CYS A 1 300 ? -10.957 13.422 24.787 1.00 66.25 300 CYS A N 1
ATOM 2359 C CA . CYS A 1 300 ? -11.274 14.778 25.265 1.00 66.25 300 CYS A CA 1
ATOM 2360 C C . CYS A 1 300 ? -10.728 14.995 26.680 1.00 66.25 300 CYS A C 1
ATOM 2362 O O . CYS A 1 300 ? -10.577 14.040 27.439 1.00 66.25 300 CYS A O 1
ATOM 2364 N N . ALA A 1 301 ? -10.449 16.257 27.023 1.00 52.31 301 ALA A N 1
ATOM 2365 C CA . ALA A 1 301 ? -9.813 16.717 28.259 1.00 52.31 301 ALA A CA 1
ATOM 2366 C C . ALA A 1 301 ? -10.556 16.322 29.560 1.00 52.31 301 ALA A C 1
ATOM 2368 O O . ALA A 1 301 ? -11.117 17.168 30.248 1.00 52.31 301 ALA A O 1
ATOM 2369 N N . GLY A 1 302 ? -10.494 15.035 29.909 1.00 59.84 302 GLY A N 1
ATOM 2370 C CA . GLY A 1 302 ? -10.944 14.451 31.168 1.00 59.84 302 GLY A CA 1
ATOM 2371 C C . GLY A 1 302 ? -12.393 13.953 31.153 1.00 59.84 302 GLY A C 1
ATOM 2372 O O . GLY A 1 302 ? -13.324 14.740 31.208 1.00 59.84 302 GLY A O 1
ATOM 2373 N N . GLN A 1 303 ? -12.561 12.625 31.185 1.00 66.44 303 GLN A N 1
ATOM 2374 C CA . GLN A 1 303 ? -13.769 11.900 31.641 1.00 66.44 303 GLN A CA 1
ATOM 2375 C C . GLN A 1 303 ? -14.986 11.769 30.706 1.00 66.44 303 GLN A C 1
ATOM 2377 O O . GLN A 1 303 ? -16.048 11.341 31.146 1.00 66.44 303 GLN A O 1
ATOM 2382 N N . CYS A 1 304 ? -14.836 11.969 29.400 1.00 80.25 304 CYS A N 1
ATOM 2383 C CA . CYS A 1 304 ? -15.869 11.556 28.448 1.00 80.25 304 CYS A CA 1
ATOM 2384 C C . CYS A 1 304 ? -15.935 10.013 28.334 1.00 80.25 304 CYS A C 1
ATOM 2386 O O . CYS A 1 304 ? -15.055 9.409 27.711 1.00 80.25 304 CYS A O 1
ATOM 2388 N N . VAL A 1 305 ? -16.963 9.367 28.894 1.00 84.75 305 VAL A N 1
ATOM 2389 C CA . VAL A 1 305 ? -17.207 7.919 28.730 1.00 84.75 305 VAL A CA 1
ATOM 2390 C C . VAL A 1 305 ? -18.406 7.689 27.814 1.00 84.75 305 VAL A C 1
ATOM 2392 O O . VAL A 1 305 ? -19.438 8.359 27.912 1.00 84.75 305 VAL A O 1
ATOM 2395 N N . VAL A 1 306 ? -18.261 6.746 26.888 1.00 87.88 306 VAL A N 1
ATOM 2396 C CA . VAL A 1 306 ? -19.293 6.382 25.916 1.00 87.88 306 VAL A CA 1
ATOM 2397 C C . VAL A 1 306 ? -19.451 4.869 25.834 1.00 87.88 306 VAL A C 1
ATOM 2399 O O . VAL A 1 306 ? -18.514 4.125 26.123 1.00 87.88 306 VAL A O 1
ATOM 2402 N N . HIS A 1 307 ? -20.632 4.405 25.420 1.00 88.56 307 HIS A N 1
ATOM 2403 C CA . HIS A 1 307 ? -20.819 3.001 25.052 1.00 88.56 307 HIS A CA 1
ATOM 2404 C C . HIS A 1 307 ? -19.959 2.664 23.831 1.00 88.56 307 HIS A C 1
ATOM 2406 O O . HIS A 1 307 ? -19.803 3.500 22.936 1.00 88.56 307 HIS A O 1
ATOM 2412 N N . GLU A 1 308 ? -19.434 1.440 23.758 1.00 87.06 308 GLU A N 1
ATOM 2413 C CA . GLU A 1 308 ? -18.678 0.981 22.587 1.00 87.06 308 GLU A CA 1
ATOM 2414 C C . GLU A 1 308 ? -19.520 1.092 21.304 1.00 87.06 308 GLU A C 1
ATOM 2416 O O . GLU A 1 308 ? -19.044 1.600 20.290 1.00 87.06 308 GLU A O 1
ATOM 2421 N N . SER A 1 309 ? -20.802 0.727 21.381 1.00 87.88 309 SER A N 1
ATOM 2422 C CA . SER A 1 309 ? -21.794 0.864 20.305 1.00 87.88 309 SER A CA 1
ATOM 2423 C C . SER A 1 309 ? -22.007 2.314 19.837 1.00 87.88 309 SER A C 1
ATOM 2425 O O . SER A 1 309 ? -22.053 2.590 18.632 1.00 87.88 309 SER A O 1
ATOM 2427 N N . CYS A 1 310 ? -22.077 3.260 20.775 1.00 85.31 310 CYS A N 1
ATOM 2428 C CA . CYS A 1 310 ? -22.191 4.687 20.466 1.00 85.31 310 CYS A CA 1
ATOM 2429 C C . CYS A 1 310 ? -20.907 5.225 19.817 1.00 85.31 310 CYS A C 1
ATOM 2431 O O . CYS A 1 310 ? -20.976 5.976 18.847 1.00 85.31 310 CYS A O 1
ATOM 2433 N N . GLY A 1 311 ? -19.738 4.798 20.307 1.00 84.19 311 GLY A N 1
ATOM 2434 C CA . GLY A 1 311 ? -18.453 5.126 19.693 1.00 84.19 311 GLY A CA 1
ATOM 2435 C C . GLY A 1 311 ? -18.349 4.605 18.258 1.00 84.19 311 GLY A C 1
ATOM 2436 O O . GLY A 1 311 ? -17.948 5.350 17.369 1.00 84.19 311 GLY A O 1
ATOM 2437 N N . LEU A 1 312 ? -18.764 3.358 18.006 1.00 85.06 312 LEU A N 1
ATOM 2438 C CA . LEU A 1 312 ? -18.777 2.770 16.660 1.00 85.06 312 LEU A CA 1
ATOM 2439 C C . LEU A 1 312 ? -19.646 3.579 15.697 1.00 85.06 312 LEU A C 1
ATOM 2441 O O . LEU A 1 312 ? -19.182 3.916 14.610 1.00 85.06 312 LEU A O 1
ATOM 2445 N N . SER A 1 313 ? -20.864 3.927 16.114 1.00 84.31 313 SER A N 1
ATOM 2446 C CA . SER A 1 313 ? -21.801 4.708 15.295 1.00 84.31 313 SER A CA 1
ATOM 2447 C C . SER A 1 313 ? -21.216 6.076 14.930 1.00 84.31 313 SER A C 1
ATOM 2449 O O . SER A 1 313 ? -21.205 6.444 13.759 1.00 84.31 313 SER A O 1
ATOM 2451 N N . MET A 1 314 ? -20.602 6.760 15.901 1.00 81.69 314 MET A N 1
ATOM 2452 C CA . MET A 1 314 ? -19.929 8.046 15.686 1.00 81.69 314 MET A CA 1
ATOM 2453 C C . MET A 1 314 ? -18.808 7.961 14.635 1.00 81.69 314 MET A C 1
ATOM 2455 O O . MET A 1 314 ? -18.697 8.828 13.772 1.00 81.69 314 MET A O 1
ATOM 2459 N N . PHE A 1 315 ? -17.968 6.920 14.675 1.00 78.50 315 PHE A N 1
ATOM 2460 C CA . PHE A 1 315 ? -16.906 6.759 13.674 1.00 78.50 315 PHE A CA 1
ATOM 2461 C C . PHE A 1 315 ? -17.429 6.329 12.297 1.00 78.50 315 PHE A C 1
ATOM 2463 O O . PHE A 1 315 ? -16.794 6.654 11.295 1.00 78.50 315 PHE A O 1
ATOM 2470 N N . ILE A 1 316 ? -18.545 5.596 12.228 1.00 80.75 316 ILE A N 1
ATOM 2471 C CA . ILE A 1 316 ? -19.185 5.218 10.959 1.00 80.75 316 ILE A CA 1
ATOM 2472 C C . ILE A 1 316 ? -19.750 6.459 10.264 1.00 80.75 316 ILE A C 1
ATOM 2474 O O . ILE A 1 316 ? -19.483 6.662 9.080 1.00 80.75 316 ILE A O 1
ATOM 2478 N N . GLU A 1 317 ? -20.470 7.307 11.000 1.00 76.69 317 GLU A N 1
ATOM 2479 C CA . GLU A 1 317 ? -21.007 8.570 10.481 1.00 76.69 317 GLU A CA 1
ATOM 2480 C C . GLU A 1 317 ? -19.877 9.464 9.955 1.00 76.69 317 GLU A C 1
ATOM 2482 O O . GLU A 1 317 ? -19.896 9.854 8.787 1.00 76.69 317 GLU A O 1
ATOM 2487 N N . ALA A 1 318 ? -18.813 9.652 10.742 1.00 69.62 318 ALA A N 1
ATOM 2488 C CA . ALA A 1 318 ? -17.649 10.436 10.324 1.00 69.62 318 ALA A CA 1
ATOM 2489 C C . ALA A 1 318 ? -16.942 9.875 9.072 1.00 69.62 318 ALA A C 1
ATOM 2491 O O . ALA A 1 318 ? -16.426 10.631 8.255 1.00 69.62 318 ALA A O 1
ATOM 2492 N N . GLN A 1 319 ? -16.920 8.551 8.879 1.00 67.06 319 GLN A N 1
ATOM 2493 C CA . GLN A 1 319 ? -16.361 7.943 7.662 1.00 67.06 319 GLN A CA 1
ATOM 2494 C C . GLN A 1 319 ? -17.222 8.190 6.421 1.00 67.06 319 GLN A C 1
ATOM 2496 O O . GLN A 1 319 ? -16.678 8.263 5.316 1.00 67.06 319 GLN A O 1
ATOM 2501 N N . SER A 1 320 ? -18.542 8.294 6.598 1.00 64.25 320 SER A N 1
ATOM 2502 C CA . SER A 1 320 ? -19.495 8.507 5.507 1.00 64.25 320 SER A CA 1
ATOM 2503 C C . SER A 1 320 ? -19.511 9.948 4.990 1.00 64.25 320 SER A C 1
ATOM 2505 O O . SER A 1 320 ? -19.733 10.154 3.799 1.00 64.25 320 SER A O 1
ATOM 2507 N N . GLU A 1 321 ? -19.221 10.928 5.850 1.00 58.81 321 GLU A N 1
ATOM 2508 C CA . GLU A 1 321 ? -19.225 12.355 5.496 1.00 58.81 321 GLU A CA 1
ATOM 2509 C C . GLU A 1 321 ? -17.959 12.788 4.728 1.00 58.81 321 GLU A C 1
ATOM 2511 O O . GLU A 1 321 ? -18.034 13.649 3.852 1.00 58.81 321 GLU A O 1
ATOM 2516 N N . ASP A 1 322 ? -16.817 12.136 4.977 1.00 50.81 322 ASP A N 1
ATOM 2517 C CA . ASP A 1 322 ? -15.488 12.580 4.521 1.00 50.81 322 ASP A CA 1
ATOM 2518 C C . ASP A 1 322 ? -14.832 11.660 3.454 1.00 50.81 322 ASP A C 1
ATOM 2520 O O . ASP A 1 322 ? -13.604 11.604 3.334 1.00 50.81 322 ASP A O 1
ATOM 2524 N N . ASN A 1 323 ? -15.601 10.903 2.657 1.00 47.53 323 ASN A N 1
ATOM 2525 C CA . ASN A 1 323 ? -15.063 9.994 1.617 1.00 47.53 323 ASN A CA 1
ATOM 2526 C C . ASN A 1 323 ? -13.963 9.024 2.133 1.00 47.53 323 ASN A C 1
ATOM 2528 O O . ASN A 1 323 ? -13.001 8.718 1.423 1.00 47.53 323 ASN A O 1
ATOM 2532 N N . GLY A 1 324 ? -14.076 8.535 3.374 1.00 45.59 324 GLY A N 1
ATOM 2533 C CA . GLY A 1 324 ? -13.095 7.618 3.976 1.00 45.59 324 GLY A CA 1
ATOM 2534 C C . GLY A 1 324 ? -11.923 8.278 4.721 1.00 45.59 324 GLY A C 1
ATOM 2535 O O . GLY A 1 324 ? -11.035 7.570 5.200 1.00 45.59 324 GLY A O 1
ATOM 2536 N N . SER A 1 325 ? -11.917 9.605 4.879 1.00 44.03 325 SER A N 1
ATOM 2537 C CA . SER A 1 325 ? -11.044 10.328 5.816 1.00 44.03 325 SER A CA 1
ATOM 2538 C C . SER A 1 325 ? -11.738 10.436 7.177 1.00 44.03 325 SER A C 1
ATOM 2540 O O . SER A 1 325 ? -12.587 11.286 7.369 1.00 44.03 325 SER A O 1
ATOM 2542 N N . ALA A 1 326 ? -11.424 9.584 8.154 1.00 40.62 326 ALA A N 1
ATOM 2543 C CA . ALA A 1 326 ? -12.050 9.698 9.476 1.00 40.62 326 ALA A CA 1
ATOM 2544 C C . ALA A 1 326 ? -11.462 10.890 10.261 1.00 40.62 326 ALA A C 1
ATOM 2546 O O . ALA A 1 326 ? -10.477 10.733 10.983 1.00 40.62 326 ALA A O 1
ATOM 2547 N N . THR A 1 327 ? -12.052 12.079 10.127 1.00 42.53 327 THR A N 1
ATOM 2548 C CA . THR A 1 327 ? -11.724 13.256 10.944 1.00 42.53 327 THR A CA 1
ATOM 2549 C C . THR A 1 327 ? -12.887 13.619 11.861 1.00 42.53 327 THR A C 1
ATOM 2551 O O . THR A 1 327 ? -13.792 14.351 11.488 1.00 42.53 327 THR A O 1
ATOM 2554 N N . VAL A 1 328 ? -12.860 13.125 13.102 1.00 42.38 328 VAL A N 1
ATOM 2555 C CA . VAL A 1 328 ? -13.881 13.463 14.109 1.00 42.38 328 VAL A CA 1
ATOM 2556 C C . VAL A 1 328 ? -13.479 14.755 14.823 1.00 42.38 328 VAL A C 1
ATOM 2558 O O . VAL A 1 328 ? -12.452 14.788 15.489 1.00 42.38 328 VAL A O 1
ATOM 2561 N N . PHE A 1 329 ? -14.275 15.819 14.723 1.00 38.59 329 PHE A N 1
ATOM 2562 C CA . PHE A 1 329 ? -14.113 17.026 15.543 1.00 38.59 329 PHE A CA 1
ATOM 2563 C C . PHE A 1 329 ? -15.176 17.041 16.646 1.00 38.59 329 PHE A C 1
ATOM 2565 O O . PHE A 1 329 ? -16.352 16.806 16.380 1.00 38.59 329 PHE A O 1
ATOM 2572 N N . TRP A 1 330 ? -14.781 17.334 17.889 1.00 35.66 330 TRP A N 1
ATOM 2573 C CA . TRP A 1 330 ? -15.715 17.460 19.011 1.00 35.66 330 TRP A CA 1
ATOM 2574 C C . TRP A 1 330 ? -15.493 18.781 19.745 1.00 35.66 330 TRP A C 1
ATOM 2576 O O . TRP A 1 330 ? -14.400 19.042 20.244 1.00 35.66 330 TRP A O 1
ATOM 2586 N N . ALA A 1 331 ? -16.535 19.611 19.813 1.00 32.09 331 ALA A N 1
ATOM 2587 C CA . ALA A 1 331 ? -16.537 20.855 20.573 1.00 32.09 331 ALA A CA 1
ATOM 2588 C C . ALA A 1 331 ? -17.236 20.635 21.935 1.00 32.09 331 ALA A C 1
ATOM 2590 O O . ALA A 1 331 ? -18.394 20.218 21.946 1.00 32.09 331 ALA A O 1
ATOM 2591 N N . PRO A 1 332 ? -16.598 20.951 23.081 1.00 30.92 332 PRO A N 1
ATOM 2592 C CA . PRO A 1 332 ? -17.153 20.649 24.406 1.00 30.92 332 PRO A CA 1
ATOM 2593 C C . PRO A 1 332 ? -18.373 21.485 24.824 1.00 30.92 332 PRO A C 1
ATOM 2595 O O . PRO A 1 332 ? -19.023 21.158 25.811 1.00 30.92 332 PRO A O 1
ATOM 2598 N N . THR A 1 333 ? -18.673 22.594 24.141 1.00 29.34 333 THR A N 1
ATOM 2599 C CA . THR A 1 333 ? -19.608 23.620 24.652 1.00 29.34 333 THR A CA 1
ATOM 2600 C C . THR A 1 333 ? -20.976 23.644 23.979 1.00 29.34 333 THR A C 1
ATOM 2602 O O . THR A 1 333 ? -21.866 24.370 24.414 1.00 29.34 333 THR A O 1
ATOM 2605 N N . SER A 1 334 ? -21.198 22.816 22.967 1.00 30.44 334 SER A N 1
ATOM 2606 C CA . SER A 1 334 ? -22.519 22.609 22.382 1.00 30.44 334 SER A CA 1
ATOM 2607 C C . SER A 1 334 ? -22.584 21.166 21.932 1.00 30.44 334 SER A C 1
ATOM 2609 O O . SER A 1 334 ? -21.746 20.773 21.128 1.00 30.44 334 SER A O 1
ATOM 2611 N N . GLY A 1 335 ? -23.543 20.385 22.432 1.00 32.94 335 GLY A N 1
ATOM 2612 C CA . GLY A 1 335 ? -23.801 19.000 22.017 1.00 32.94 335 GLY A CA 1
ATOM 2613 C C . GLY A 1 335 ? -24.260 18.880 20.558 1.00 32.94 335 GLY A C 1
ATOM 2614 O O . GLY A 1 335 ? -25.322 18.341 20.280 1.00 32.94 335 GLY A O 1
ATOM 2615 N N . SER A 1 336 ? -23.485 19.428 19.627 1.00 26.62 336 SER A N 1
ATOM 2616 C CA . SER A 1 336 ? -23.692 19.409 18.192 1.00 26.62 336 SER A CA 1
ATOM 2617 C C . SER A 1 336 ? -22.353 19.093 17.538 1.00 26.62 336 SER A C 1
ATOM 2619 O O . SER A 1 336 ? -21.400 19.870 17.607 1.00 26.62 336 SER A O 1
ATOM 2621 N N . ILE A 1 337 ? -22.303 17.915 16.923 1.00 38.12 337 ILE A N 1
ATOM 2622 C CA . ILE A 1 337 ? -21.255 17.506 15.996 1.00 38.12 337 ILE A CA 1
ATOM 2623 C C . ILE A 1 337 ? -21.483 18.328 14.723 1.00 38.12 337 ILE A C 1
ATOM 2625 O O . ILE A 1 337 ? -22.592 18.342 14.188 1.00 38.12 337 ILE A O 1
ATOM 2629 N N . ARG A 1 338 ? -20.476 19.076 14.266 1.00 29.75 338 ARG A N 1
ATOM 2630 C CA . ARG A 1 338 ? -20.520 19.762 12.969 1.00 29.75 338 ARG A CA 1
ATOM 2631 C C . ARG A 1 338 ? -19.342 19.306 12.122 1.00 29.75 338 ARG A C 1
ATOM 2633 O O . ARG A 1 338 ? -18.200 19.463 12.548 1.00 29.75 338 ARG A O 1
ATOM 2640 N N . ALA A 1 339 ? -19.633 18.829 10.913 1.00 30.48 339 ALA A N 1
ATOM 2641 C CA . ALA A 1 339 ? -18.655 18.700 9.843 1.00 30.48 339 ALA A CA 1
ATOM 2642 C C . ALA A 1 339 ? -18.071 20.089 9.528 1.00 30.48 339 ALA A C 1
ATOM 2644 O O . ALA A 1 339 ? -18.808 21.051 9.280 1.00 30.48 339 ALA A O 1
ATOM 2645 N N . ALA A 1 340 ? -16.748 20.226 9.598 1.00 29.12 340 ALA A N 1
ATOM 2646 C CA . ALA A 1 340 ? -16.085 21.485 9.295 1.00 29.12 340 ALA A CA 1
ATOM 2647 C C . ALA A 1 340 ? -15.985 21.657 7.773 1.00 29.12 340 ALA A C 1
ATOM 2649 O O . ALA A 1 340 ? -15.236 20.949 7.104 1.00 29.12 340 ALA A O 1
ATOM 2650 N N . ALA A 1 341 ? -16.708 22.634 7.223 1.00 25.23 341 ALA A N 1
ATOM 2651 C CA . ALA A 1 341 ? -16.451 23.107 5.868 1.00 25.23 341 ALA A CA 1
ATOM 2652 C C . ALA A 1 341 ? -15.017 23.677 5.776 1.00 25.23 341 ALA A C 1
ATOM 2654 O O . ALA A 1 341 ? -14.547 24.315 6.728 1.00 25.23 341 ALA A O 1
ATOM 2655 N N . PRO A 1 342 ? -14.308 23.488 4.648 1.00 26.34 342 PRO A N 1
ATOM 2656 C CA . PRO A 1 342 ? -12.931 23.942 4.510 1.00 26.34 342 PRO A CA 1
ATOM 2657 C C . PRO A 1 342 ? -12.873 25.476 4.550 1.00 26.34 342 PRO A C 1
ATOM 2659 O O . PRO A 1 342 ? -13.335 26.140 3.625 1.00 26.34 342 PRO A O 1
ATOM 2662 N N . GLY A 1 343 ? -12.293 26.042 5.617 1.00 28.89 343 GLY A N 1
ATOM 2663 C CA . GLY A 1 343 ? -11.897 27.457 5.651 1.00 28.89 343 GLY A CA 1
ATOM 2664 C C . GLY A 1 343 ? -12.327 28.310 6.849 1.00 28.89 343 GLY A C 1
ATOM 2665 O O . GLY A 1 343 ? -12.160 29.523 6.771 1.00 28.89 343 GLY A O 1
ATOM 2666 N N . GLN A 1 344 ? -12.845 27.754 7.950 1.00 26.88 344 GLN A N 1
ATOM 2667 C CA . GLN A 1 344 ? -13.111 28.554 9.158 1.00 26.88 344 GLN A CA 1
ATOM 2668 C C . GLN A 1 344 ? -12.201 28.165 10.326 1.00 26.88 344 GLN A C 1
ATOM 2670 O O . GLN A 1 344 ? -12.381 27.129 10.965 1.00 26.88 344 GLN A O 1
ATOM 2675 N N . GLU A 1 345 ? -11.238 29.039 10.627 1.00 30.14 345 GLU A N 1
ATOM 2676 C CA . GLU A 1 345 ? -10.502 29.046 11.891 1.00 30.14 345 GLU A CA 1
ATOM 2677 C C . GLU A 1 345 ? -11.479 29.369 13.027 1.00 30.14 345 GLU A C 1
ATOM 2679 O O . GLU A 1 345 ? -11.803 30.521 13.304 1.00 30.14 345 GLU A O 1
ATOM 2684 N N . THR A 1 346 ? -11.987 28.329 13.680 1.00 28.00 346 THR A N 1
ATOM 2685 C CA . THR A 1 346 ? -12.622 28.453 14.991 1.00 28.00 346 THR A CA 1
ATOM 2686 C C . THR A 1 346 ? -11.735 27.751 16.005 1.00 28.00 346 THR A C 1
ATOM 2688 O O . THR A 1 346 ? -11.152 26.705 15.721 1.00 28.00 346 THR A O 1
ATOM 2691 N N . THR A 1 347 ? -11.602 28.352 17.185 1.00 27.45 347 THR A N 1
ATOM 2692 C CA . THR A 1 347 ? -10.887 27.848 18.364 1.00 27.45 347 THR A CA 1
ATOM 2693 C C . THR A 1 347 ? -11.577 26.597 18.929 1.00 27.45 347 THR A C 1
ATOM 2695 O O . THR A 1 347 ? -12.093 26.586 20.042 1.00 27.45 347 THR A O 1
ATOM 2698 N N . GLN A 1 348 ? -11.632 25.530 18.134 1.00 28.77 348 GLN A N 1
ATOM 2699 C CA . GLN A 1 348 ? -12.178 24.230 18.502 1.00 28.77 348 GLN A CA 1
ATOM 2700 C C . GLN A 1 348 ? -11.064 23.362 19.089 1.00 28.77 348 GLN A C 1
ATOM 2702 O O . GLN A 1 348 ? -9.982 23.235 18.511 1.00 28.77 348 GLN A O 1
ATOM 2707 N N . GLN A 1 349 ? -11.328 22.747 20.244 1.00 31.23 349 GLN A N 1
ATOM 2708 C CA . GLN A 1 349 ? -10.462 21.701 20.776 1.00 31.23 349 GLN A CA 1
ATOM 2709 C C . GLN A 1 349 ? -10.531 20.497 19.838 1.00 31.23 349 GLN A C 1
ATOM 2711 O O . GLN A 1 349 ? -11.551 19.831 19.698 1.00 31.23 349 GLN A O 1
ATOM 2716 N N . LYS A 1 350 ? -9.428 20.257 19.140 1.00 29.75 350 LYS A N 1
ATOM 2717 C CA . LYS A 1 350 ? -9.315 19.223 18.124 1.00 29.75 350 LYS A CA 1
ATOM 2718 C C . LYS A 1 350 ? -9.167 17.870 18.827 1.00 29.75 350 LYS A C 1
ATOM 2720 O O . LYS A 1 350 ? -8.074 17.546 19.286 1.00 29.75 350 LYS A O 1
ATOM 2725 N N . ILE A 1 351 ? -10.227 17.062 18.911 1.00 33.81 351 ILE A N 1
ATOM 2726 C CA . ILE A 1 351 ? -10.046 15.627 19.178 1.00 33.81 351 ILE A CA 1
ATOM 2727 C C . ILE A 1 351 ? -9.517 15.007 17.890 1.00 33.81 351 ILE A C 1
ATOM 2729 O O . ILE A 1 351 ? -10.253 14.467 17.080 1.00 33.81 351 ILE A O 1
ATOM 2733 N N . VAL A 1 352 ? -8.214 15.117 17.666 1.00 34.69 352 VAL A N 1
ATOM 2734 C CA . VAL A 1 352 ? -7.570 14.470 16.529 1.00 34.69 352 VAL A CA 1
ATOM 2735 C C . VAL A 1 352 ? -7.499 12.967 16.810 1.00 34.69 352 VAL A C 1
ATOM 2737 O O . VAL A 1 352 ? -6.458 12.458 17.203 1.00 34.69 352 VAL A O 1
ATOM 2740 N N . VAL A 1 353 ? -8.585 12.229 16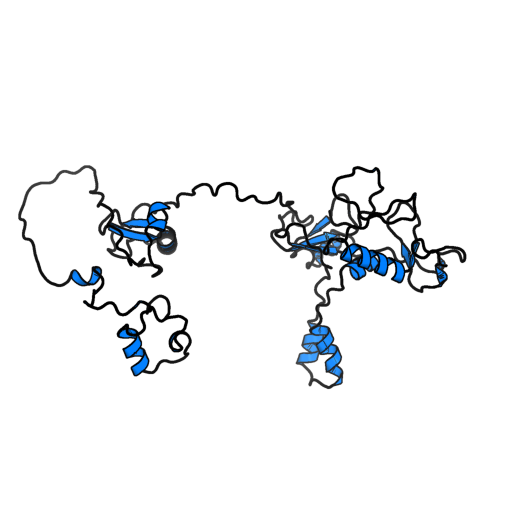.561 1.00 36.88 353 VAL A N 1
ATOM 2741 C CA . VAL A 1 353 ? -8.472 10.825 16.115 1.00 36.88 353 VAL A CA 1
ATOM 2742 C C . VAL A 1 353 ? -8.322 10.856 14.594 1.00 36.88 353 VAL A C 1
ATOM 2744 O O . VAL A 1 353 ? -9.089 10.269 13.846 1.00 36.88 353 VAL A O 1
ATOM 2747 N N . GLY A 1 354 ? -7.390 11.688 14.138 1.00 29.36 354 GLY A N 1
ATOM 2748 C CA . GLY A 1 354 ? -7.195 12.065 12.752 1.00 29.36 354 GLY A CA 1
ATOM 2749 C C . GLY A 1 354 ? -5.718 11.949 12.459 1.00 29.36 354 GLY A C 1
ATOM 2750 O O . GLY A 1 354 ? -4.866 12.560 13.095 1.00 29.36 354 GLY A O 1
ATOM 2751 N N . VAL A 1 355 ? -5.386 11.090 11.527 1.00 33.06 355 VAL A N 1
ATOM 2752 C CA . VAL A 1 355 ? -4.009 10.754 11.241 1.00 33.06 355 VAL A CA 1
ATOM 2753 C C . VAL A 1 355 ? -3.483 11.856 10.310 1.00 33.06 355 VAL A C 1
ATOM 2755 O O . VAL A 1 355 ? -3.593 11.753 9.093 1.00 33.06 355 VAL A O 1
ATOM 2758 N N . GLY A 1 356 ? -3.062 12.969 10.922 1.00 28.19 356 GLY A N 1
ATOM 2759 C CA . GLY A 1 356 ? -2.797 14.257 10.263 1.00 28.19 356 GLY A CA 1
ATOM 2760 C C . GLY A 1 356 ? -1.605 14.304 9.321 1.00 28.19 356 GLY A C 1
ATOM 2761 O O . GLY A 1 356 ? -0.640 13.532 9.521 1.00 28.19 356 GLY A O 1
#

Secondary structure (DSSP, 8-state):
-HHHH---TTSGGGT-SS--HHHHHHHHTTTT-SS----S-----GGGGGGS--------------------PPPPP--TT-B-TTT-PBPPHHHHHTT-EEE-TTTT--EEEHHHHHHHHHHHHHTT---B-TTT--B--SPPPP-----TT---------B-TTT-PBP-SEEEEESS-TTTT-EEESHHHHSGGGGGTS-TTS-EEEEETTSSSPPPEEE-PPP--HHHHHHHHSS---TTHHHHHHHHHS-----HHHHHHHTSEEE-GGGS-TT-B-TTT-SBGGG-S-EEE-SSSS--EEEHHHHHHHHHHHHHHTTT-------TTSS------TT----------S--

Foldseek 3Di:
DCQPLVADPPDPVVPDPDDDPVRVVCSVVSVRNPDDDDPDDDDDPPLVPPPDDDDPDDDDDDDDDDDDDQQFDAADDQDQQQAAPQRSHGDDPVCVVQVQWDAQRHPDNHIHGLVRLVVQCVVCVVVVHFRADPRPRHGRPDRDDRPPPVPPDPPPPPQPQDAAPVPRDTAQFKKKWFLPCVVVTHIHHPVQLQDPVVVVVDPPLTFIWMWTSRDPPTFIFGDDRPDPCVVVVVVPVVDDDDPVCPVVVVVVPDPPGPGPLLSLLSSFDWDQPVVDDQPDAALQPRHTPVPARTKGDQPPDDDRIHHSVSSSVQQVVQCVVPVRQNQFFDAPPDSDGDDDDPDDDDPGDGSPSGSD